Protein AF-A0A412I5J4-F1 (afdb_monomer)

Secondary structure (DSSP, 8-state):
-HHHHHHHHHHHHHHHHHHHHHHHHHHHHHHHHHHHT-SSS---TT--THHHHHHHHHHHSSS--TT-HHHHHHIIIIITT-S-----TT-HHHHHHHHHHHHHHHHSB-TTSPBPPTTTS---HHHHHHHTSTT----GGGGGGG--HHHHHHHHHHS-HHHHHHHHHHHTT--GGG--HHHHHHHHHHHHHHHHHHHHHHTT--SHHHHHHH--SSSGGGSHHHHHHHHH-GGGGG--TTS---S----TTTHHHHHHHHHHHHHHHHHHTT--

Foldseek 3Di:
DVVLLLLLLVVLLVLLVVLLVLLLQLLLVLLLCLQQVPPPDDRDPQQQCQLVQLLCCLVPVPGHRSQQVQLNVCCVVDVVPDPDPDDPPPPNVVLNVLSQLLNCLFQQAGSVRHHDDPVSGQPDPLSVVCCPDPVSGDHSSVSSSRDDLVSSLSSLSRGDPLSLLSSLCSLVVHDSVPDDVVSSVLVSVLSVLSSVSNVCSVVVHGCLVVLLVQQPDPDSCPTSVLVSVCSSPVCSVVDDLPDDDPPDDDDPVCPSSRSVSSSSVSVSVVVVVVVD

pLDDT: mean 83.32, std 13.36, range [33.31, 96.62]

Radius of gyration: 21.8 Å; Cα contacts (8 Å, |Δi|>4): 290; chains: 1; bounding box: 52×42×60 Å

Mean predicted aligned error: 8.06 Å

Sequence (276 aa):
MIKIDDEFSKLMYEKICLFEKKLKVVVFNEMCLKYVNCEDCSKDKTCTIYLKEIKEFLENGVTCPRFCGNYFYIYEKIVRNSTDKKNDTYNLERKRDLLEHIYQIGKGEHVNGSKLDEIEKCKNKLVLHYLSKETKKVPLWIVPNALTLGELQTLFLMLDTVSQKRIVAAMKNSNKLKIDNKDIISFSGHIELIRQMRNIINHYEPLLPFLISEMTNKKIEDSKLFITLKLLDDQFSKIEISDLKADMDVNSVNSKSKRILDFMFQTIKENNSKFL

Solvent-accessible surface area (backbone atoms only — not comparable to full-atom values): 15919 Å² total; per-residue (Å²): 106,70,70,56,41,53,54,42,46,54,53,47,52,55,34,50,52,52,47,51,54,51,49,45,52,48,53,41,50,58,45,48,47,62,37,49,66,35,82,94,50,85,55,32,88,66,38,47,64,60,54,57,30,42,45,48,22,76,75,67,66,78,48,66,36,84,53,31,50,42,45,44,55,50,44,56,64,41,67,76,68,47,92,74,90,80,71,75,86,77,49,57,64,64,53,50,53,48,49,51,51,52,39,29,60,30,50,66,26,44,92,90,66,46,80,57,55,82,87,71,51,72,84,40,68,70,50,47,59,31,50,73,40,95,78,32,54,31,35,55,80,60,52,57,76,73,55,51,70,69,53,52,51,53,51,52,65,22,26,32,70,70,56,40,28,46,41,53,15,64,74,69,77,49,62,44,90,76,50,55,72,64,55,55,55,50,49,55,54,37,53,51,53,52,46,51,53,53,50,38,51,76,70,73,44,78,54,60,68,57,52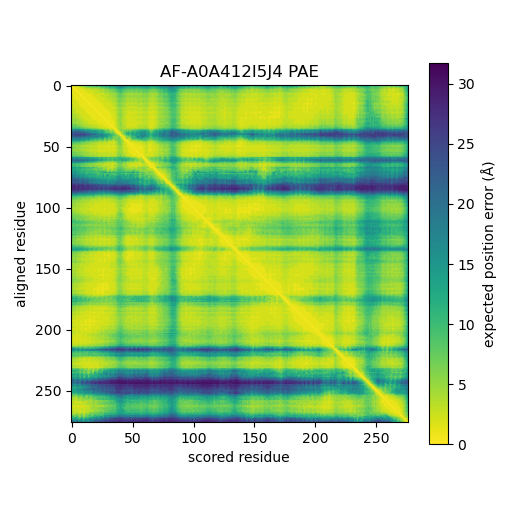,56,68,56,47,78,47,100,50,60,78,80,14,70,54,45,52,38,48,31,73,53,36,67,66,60,74,69,65,72,90,77,82,61,80,67,98,60,92,78,46,94,85,48,46,64,56,49,55,54,52,34,44,48,50,50,52,50,51,64,57,56,64,74,79,111

Structur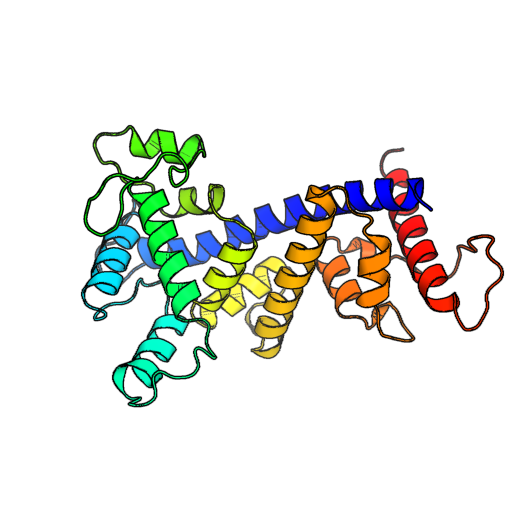e (mmCIF, N/CA/C/O backbone):
data_AF-A0A412I5J4-F1
#
_entry.id   AF-A0A412I5J4-F1
#
loop_
_atom_site.group_PDB
_atom_site.id
_atom_site.type_symbol
_atom_site.label_atom_id
_atom_site.label_alt_id
_atom_site.label_comp_id
_atom_site.label_asym_id
_atom_site.label_entity_id
_atom_site.label_seq_id
_atom_site.pdbx_PDB_ins_code
_atom_site.Cartn_x
_atom_site.Cartn_y
_atom_site.Cartn_z
_atom_site.occupancy
_atom_site.B_iso_or_equiv
_atom_site.auth_seq_id
_atom_site.auth_comp_id
_atom_site.auth_asym_id
_atom_site.auth_atom_id
_atom_site.pdbx_PDB_model_num
ATOM 1 N N . MET A 1 1 ? 16.973 13.490 -24.595 1.00 70.31 1 MET A N 1
ATOM 2 C CA . MET A 1 1 ? 17.027 12.875 -23.249 1.00 70.31 1 MET A CA 1
ATOM 3 C C . MET A 1 1 ? 16.025 13.515 -22.299 1.00 70.31 1 MET A C 1
ATOM 5 O O . MET A 1 1 ? 15.096 12.814 -21.950 1.00 70.31 1 MET A O 1
ATOM 9 N N . ILE A 1 2 ? 16.121 14.814 -21.973 1.00 80.19 2 ILE A N 1
ATOM 10 C CA . ILE A 1 2 ? 15.192 15.492 -21.032 1.00 80.19 2 ILE A CA 1
ATOM 11 C C . ILE A 1 2 ? 13.713 15.260 -21.391 1.00 80.19 2 ILE A C 1
ATOM 13 O O . ILE A 1 2 ? 12.974 14.705 -20.595 1.00 80.19 2 ILE A O 1
ATOM 17 N N . LYS A 1 3 ? 13.311 15.543 -22.638 1.00 82.25 3 LYS A N 1
ATOM 18 C CA . LYS A 1 3 ? 11.928 15.320 -23.101 1.00 82.25 3 LYS A CA 1
ATOM 19 C C . LYS A 1 3 ? 11.443 13.866 -22.956 1.00 82.25 3 LYS A C 1
ATOM 21 O O . LYS A 1 3 ? 10.280 13.642 -22.651 1.00 82.25 3 LYS A O 1
ATOM 26 N N . ILE A 1 4 ? 12.330 12.891 -23.179 1.00 82.62 4 ILE A N 1
ATOM 27 C CA . ILE A 1 4 ? 12.010 11.458 -23.049 1.00 82.62 4 ILE A CA 1
ATOM 28 C C . ILE A 1 4 ? 11.784 11.118 -21.573 1.00 82.62 4 ILE A C 1
ATOM 30 O O . ILE A 1 4 ? 10.840 10.410 -21.246 1.00 82.62 4 ILE A O 1
ATOM 34 N N . ASP A 1 5 ? 12.630 11.643 -20.687 1.00 86.00 5 ASP A N 1
ATOM 35 C CA . ASP A 1 5 ? 12.492 11.448 -19.245 1.00 86.00 5 ASP A CA 1
ATOM 36 C C . ASP A 1 5 ? 11.198 12.072 -18.709 1.00 86.00 5 ASP A C 1
ATOM 38 O O . ASP A 1 5 ? 10.442 11.400 -18.012 1.00 86.00 5 ASP A O 1
ATOM 42 N N . ASP A 1 6 ? 10.877 13.298 -19.130 1.00 86.19 6 ASP A N 1
ATOM 43 C CA . ASP A 1 6 ? 9.646 13.992 -18.741 1.00 86.19 6 ASP A CA 1
ATOM 44 C C . ASP A 1 6 ? 8.386 13.239 -19.195 1.00 86.19 6 ASP A C 1
ATOM 46 O O . ASP A 1 6 ? 7.438 13.066 -18.425 1.00 86.19 6 ASP A O 1
ATOM 50 N N . GLU A 1 7 ? 8.348 12.789 -20.453 1.00 87.19 7 GLU A N 1
ATOM 51 C CA . GLU A 1 7 ? 7.213 12.038 -21.003 1.00 87.19 7 GLU A CA 1
ATOM 52 C C . GLU A 1 7 ? 7.053 10.677 -20.317 1.00 87.19 7 GLU A C 1
ATOM 54 O O . GLU A 1 7 ? 5.940 10.296 -19.946 1.00 87.19 7 GLU A O 1
ATOM 59 N N . PHE A 1 8 ? 8.159 9.971 -20.074 1.00 88.94 8 PHE A N 1
ATOM 60 C CA . PHE A 1 8 ? 8.133 8.703 -19.353 1.00 88.94 8 PHE A CA 1
ATOM 61 C C . PHE A 1 8 ? 7.705 8.891 -17.890 1.00 88.94 8 PHE A C 1
ATOM 63 O O . PHE A 1 8 ? 6.893 8.120 -17.382 1.00 88.94 8 PHE A O 1
ATOM 70 N N . SER A 1 9 ? 8.180 9.942 -17.218 1.00 91.94 9 SER A N 1
ATOM 71 C CA . SER A 1 9 ? 7.803 10.275 -15.841 1.00 91.94 9 SER A CA 1
ATOM 72 C C . SER A 1 9 ? 6.313 10.596 -15.711 1.00 91.94 9 SER A C 1
ATOM 74 O O . SER A 1 9 ? 5.668 10.119 -14.777 1.00 91.94 9 SER A O 1
ATOM 76 N N . LYS A 1 10 ? 5.725 11.320 -16.675 1.00 90.88 10 LYS A N 1
ATOM 77 C CA . LYS A 1 10 ? 4.267 11.551 -16.735 1.00 90.88 10 LYS A CA 1
ATOM 78 C C . LYS A 1 10 ? 3.492 10.248 -16.902 1.00 90.88 10 LYS A C 1
ATOM 80 O O . LYS A 1 10 ? 2.529 10.014 -16.176 1.00 90.88 10 LYS A O 1
ATOM 85 N N . LEU A 1 11 ? 3.944 9.375 -17.803 1.00 90.50 11 LEU A N 1
ATOM 86 C CA . LEU A 1 11 ? 3.335 8.060 -17.976 1.00 90.50 11 LEU A CA 1
ATOM 87 C C . LEU A 1 11 ? 3.403 7.247 -16.675 1.00 90.50 11 LEU A C 1
ATOM 89 O O . LEU A 1 11 ? 2.408 6.666 -16.245 1.00 90.50 11 LEU A O 1
ATOM 93 N N . MET A 1 12 ? 4.562 7.227 -16.014 1.00 93.06 12 MET A N 1
ATOM 94 C CA . MET A 1 12 ? 4.755 6.503 -14.754 1.00 93.06 12 MET A CA 1
ATOM 95 C C . MET A 1 12 ? 3.920 7.066 -13.623 1.00 93.06 12 MET A C 1
ATOM 97 O O . MET A 1 12 ? 3.340 6.281 -12.876 1.00 93.06 12 MET A O 1
ATOM 101 N N . TYR A 1 13 ? 3.761 8.383 -13.540 1.00 92.75 13 TYR A N 1
ATOM 102 C CA . TYR A 1 13 ? 2.854 9.002 -12.584 1.00 92.75 13 TYR A CA 1
ATOM 103 C C . TYR A 1 13 ? 1.439 8.409 -12.679 1.00 92.75 13 TYR A C 1
ATOM 105 O O . TYR A 1 13 ? 0.889 7.940 -11.681 1.00 92.75 13 TYR A O 1
ATOM 113 N N . GLU A 1 14 ? 0.876 8.342 -13.887 1.00 91.75 14 GLU A N 1
ATOM 114 C CA . GLU A 1 14 ? -0.470 7.807 -14.109 1.00 91.75 14 GLU A CA 1
ATOM 115 C C . GLU A 1 14 ? -0.583 6.326 -13.727 1.00 91.75 14 GLU A C 1
ATOM 117 O O . GLU A 1 14 ? -1.497 5.937 -12.989 1.00 91.75 14 GLU A O 1
ATOM 122 N N . LYS A 1 15 ? 0.359 5.491 -14.185 1.00 93.50 15 LYS A N 1
ATOM 123 C CA . LYS A 1 15 ? 0.340 4.044 -13.908 1.00 93.50 15 LYS A CA 1
ATOM 124 C C . LYS A 1 15 ? 0.522 3.750 -12.419 1.00 93.50 15 LYS A C 1
ATOM 126 O O . LYS A 1 15 ? -0.201 2.923 -11.860 1.00 93.50 15 LYS A O 1
ATOM 131 N N . ILE A 1 16 ? 1.418 4.474 -11.748 1.00 94.94 16 ILE A N 1
ATOM 132 C CA . ILE A 1 16 ? 1.621 4.378 -10.299 1.00 94.94 16 ILE A CA 1
ATOM 133 C C . ILE A 1 16 ? 0.351 4.789 -9.547 1.00 94.94 16 ILE A C 1
ATOM 135 O O . ILE A 1 16 ? -0.059 4.088 -8.621 1.00 94.94 16 ILE A O 1
ATOM 139 N N . CYS A 1 17 ? -0.319 5.871 -9.955 1.00 92.19 17 CYS A N 1
ATOM 140 C CA . CYS A 1 17 ? -1.579 6.286 -9.340 1.00 92.19 17 CYS A CA 1
ATOM 141 C C . CYS A 1 17 ? -2.673 5.213 -9.460 1.00 92.19 17 CYS A C 1
ATOM 143 O O . CYS A 1 17 ? -3.421 4.990 -8.505 1.00 92.19 17 CYS A O 1
ATOM 145 N N . LEU A 1 18 ? -2.783 4.540 -10.609 1.00 92.88 18 LEU A N 1
ATOM 146 C CA . LEU A 1 18 ? -3.732 3.437 -10.799 1.00 92.88 18 LEU A CA 1
ATOM 147 C C . LEU A 1 18 ? -3.390 2.235 -9.910 1.00 92.88 18 LEU A C 1
ATOM 149 O O . LEU A 1 18 ? -4.278 1.694 -9.243 1.00 92.88 18 LEU A O 1
ATOM 153 N N . PHE A 1 19 ? -2.110 1.863 -9.843 1.00 94.62 19 PHE A N 1
ATOM 154 C CA . PHE A 1 19 ? -1.630 0.809 -8.954 1.00 94.62 19 PHE A CA 1
ATOM 155 C C . PHE A 1 19 ? -1.944 1.117 -7.485 1.00 94.62 19 PHE A C 1
ATOM 157 O O . PHE A 1 19 ? -2.506 0.271 -6.791 1.00 94.62 19 PHE A O 1
ATOM 164 N N . GLU A 1 20 ? -1.641 2.330 -7.011 1.00 94.19 20 GLU A N 1
ATOM 165 C CA . GLU A 1 20 ? -1.882 2.741 -5.624 1.00 94.19 20 GLU A CA 1
ATOM 166 C C . GLU A 1 20 ? -3.376 2.701 -5.278 1.00 94.19 20 GLU A C 1
ATOM 168 O O . GLU A 1 20 ? -3.750 2.190 -4.220 1.00 94.19 20 GLU A O 1
ATOM 173 N N . LYS A 1 21 ? -4.247 3.171 -6.183 1.00 93.44 21 LYS A N 1
ATOM 174 C CA . LYS A 1 21 ? -5.707 3.069 -6.017 1.00 93.44 21 LYS A CA 1
ATOM 175 C C . LYS A 1 21 ? -6.152 1.612 -5.876 1.00 93.44 21 LYS A C 1
ATOM 177 O O . LYS A 1 21 ? -6.890 1.298 -4.942 1.00 93.44 21 LYS A O 1
ATOM 182 N N . LYS A 1 22 ? -5.682 0.718 -6.756 1.00 94.75 22 LYS A N 1
ATOM 183 C CA . LYS A 1 22 ? -5.997 -0.720 -6.690 1.00 94.75 22 LYS A CA 1
ATOM 184 C C . LYS A 1 22 ? -5.493 -1.329 -5.378 1.00 94.75 22 LYS A C 1
ATOM 186 O O . LYS A 1 22 ? -6.257 -2.005 -4.694 1.00 94.75 22 LYS A O 1
ATOM 191 N N . LEU A 1 23 ? -4.250 -1.038 -4.990 1.00 95.62 23 LEU A N 1
ATOM 192 C CA . LEU A 1 23 ? -3.644 -1.552 -3.762 1.00 95.62 23 LEU A CA 1
ATOM 193 C C . LEU A 1 23 ? -4.433 -1.123 -2.520 1.00 95.62 23 LEU A C 1
ATOM 195 O O . LEU A 1 23 ? -4.748 -1.971 -1.688 1.00 95.62 23 LEU A O 1
ATOM 199 N N . LYS A 1 24 ? -4.801 0.162 -2.418 1.00 95.38 24 LYS A N 1
ATOM 200 C CA . LYS A 1 24 ? -5.635 0.695 -1.325 1.00 95.38 24 LYS A CA 1
ATOM 201 C C . LYS A 1 24 ? -6.930 -0.092 -1.179 1.00 95.38 24 LYS A C 1
ATOM 203 O O . LYS A 1 24 ? -7.242 -0.551 -0.084 1.00 95.38 24 LYS A O 1
ATOM 208 N N . VAL A 1 25 ? -7.651 -0.277 -2.285 1.00 94.56 25 VAL A N 1
ATOM 209 C CA . VAL A 1 25 ? -8.925 -1.008 -2.302 1.00 94.56 25 VAL A CA 1
ATOM 210 C C . VAL A 1 25 ? -8.729 -2.454 -1.856 1.00 94.56 25 VAL A C 1
ATOM 212 O O . VAL A 1 25 ? -9.436 -2.919 -0.969 1.00 94.56 25 VAL A O 1
ATOM 215 N N . VAL A 1 26 ? -7.754 -3.160 -2.429 1.00 95.19 26 VAL A N 1
ATOM 216 C CA . VAL A 1 26 ? -7.538 -4.588 -2.160 1.00 95.19 26 VAL A CA 1
ATOM 217 C C . VAL A 1 26 ? -7.089 -4.830 -0.713 1.00 95.19 26 VAL A C 1
ATOM 219 O O . VAL A 1 26 ? -7.642 -5.705 -0.046 1.00 95.19 26 VAL A O 1
ATOM 222 N N . VAL A 1 27 ? -6.138 -4.039 -0.200 1.00 95.69 27 VAL A N 1
ATOM 223 C CA . VAL A 1 27 ? -5.648 -4.149 1.187 1.00 95.69 27 VAL A CA 1
ATOM 224 C C . VAL A 1 27 ? -6.782 -3.895 2.177 1.00 95.69 27 VAL A C 1
ATOM 226 O O . VAL A 1 27 ? -7.025 -4.712 3.064 1.00 95.69 27 VAL A O 1
ATOM 229 N N . PHE A 1 28 ? -7.515 -2.792 2.011 1.00 95.25 28 PHE A N 1
ATOM 230 C CA . PHE A 1 28 ? -8.559 -2.427 2.967 1.00 95.25 28 PHE A CA 1
ATOM 231 C C . PHE A 1 28 ? -9.813 -3.282 2.847 1.00 95.25 28 PHE A C 1
ATOM 233 O O . PHE A 1 28 ? -10.500 -3.460 3.850 1.00 95.25 28 PHE A O 1
ATOM 240 N N . ASN A 1 29 ? -10.086 -3.868 1.681 1.00 93.94 29 ASN A N 1
ATOM 241 C CA . ASN A 1 29 ? -11.122 -4.884 1.556 1.00 93.94 29 ASN A CA 1
ATOM 242 C C . ASN A 1 29 ? -10.807 -6.095 2.447 1.00 93.94 29 ASN A C 1
ATOM 244 O O . ASN A 1 29 ? -11.635 -6.468 3.275 1.00 93.94 29 ASN A O 1
ATOM 248 N N . GLU A 1 30 ? -9.594 -6.659 2.361 1.00 93.25 30 GLU A N 1
ATOM 249 C CA . GLU A 1 30 ? -9.205 -7.784 3.227 1.00 93.25 30 GLU A CA 1
ATOM 250 C C . GLU A 1 30 ? -9.236 -7.409 4.714 1.00 93.25 30 GLU A C 1
ATOM 252 O O . GLU A 1 30 ? -9.710 -8.196 5.533 1.00 93.25 30 GLU A O 1
ATOM 257 N N . MET A 1 31 ? -8.805 -6.197 5.077 1.00 93.12 31 MET A N 1
ATOM 258 C CA . MET A 1 31 ? -8.882 -5.730 6.464 1.00 93.12 31 MET A CA 1
ATOM 259 C C . MET A 1 31 ? -10.327 -5.590 6.955 1.00 93.12 31 MET A C 1
ATOM 261 O O . MET A 1 31 ? -10.649 -6.070 8.038 1.00 93.12 31 MET A O 1
ATOM 265 N N . CYS A 1 32 ? -11.211 -4.959 6.177 1.00 92.00 32 CYS A N 1
ATOM 266 C CA . CYS A 1 32 ? -12.607 -4.750 6.569 1.00 92.00 32 CYS A CA 1
ATOM 267 C C . CYS A 1 32 ? -13.356 -6.079 6.718 1.00 92.00 32 CYS A C 1
ATOM 269 O O . CYS A 1 32 ? -14.158 -6.231 7.640 1.00 92.00 32 CYS A O 1
ATOM 271 N N . LEU A 1 33 ? -13.055 -7.075 5.877 1.00 90.00 33 LEU A N 1
ATOM 272 C CA . LEU A 1 33 ? -13.648 -8.410 5.986 1.00 90.00 33 LEU A CA 1
ATOM 273 C C . LEU A 1 33 ? -13.367 -9.070 7.348 1.00 90.00 33 LEU A C 1
ATOM 275 O O . LEU A 1 33 ? -14.231 -9.790 7.845 1.00 90.00 33 LEU A O 1
ATOM 279 N N . LYS A 1 34 ? -12.233 -8.773 8.003 1.00 88.12 34 LYS A N 1
ATOM 280 C CA . LYS A 1 34 ? -11.924 -9.256 9.368 1.00 88.12 34 LYS A CA 1
ATOM 281 C C . LYS A 1 34 ? -12.857 -8.686 10.447 1.00 88.12 34 LYS A C 1
ATOM 283 O O . LYS A 1 34 ? -12.991 -9.272 11.520 1.00 88.12 34 LYS A O 1
ATOM 288 N N . TYR A 1 35 ? -13.496 -7.548 10.183 1.00 88.06 35 TYR A N 1
ATOM 289 C CA . TYR A 1 35 ? -14.432 -6.906 11.111 1.00 88.06 35 TYR A CA 1
ATOM 290 C C . TYR A 1 35 ? -15.887 -7.233 10.781 1.00 88.06 35 TYR A C 1
ATOM 292 O O . TYR A 1 35 ? -16.675 -7.530 11.680 1.00 88.06 35 TYR A O 1
ATOM 300 N N . VAL A 1 36 ? -16.239 -7.217 9.494 1.00 85.56 36 VAL A N 1
ATOM 301 C CA . VAL A 1 36 ? -17.620 -7.421 9.033 1.00 85.56 36 VAL A CA 1
ATOM 302 C C . VAL A 1 36 ? -18.039 -8.892 9.125 1.00 85.56 36 VAL A C 1
ATOM 304 O O . VAL A 1 36 ? -19.171 -9.181 9.513 1.00 85.56 36 VAL A O 1
ATOM 307 N N . ASN A 1 37 ? -17.123 -9.819 8.826 1.00 81.06 37 ASN A N 1
ATOM 308 C CA . ASN A 1 37 ? -17.389 -11.261 8.818 1.00 81.06 37 ASN A CA 1
ATOM 309 C C . ASN A 1 37 ? -16.817 -11.981 10.048 1.00 81.06 37 ASN A C 1
ATOM 311 O O . ASN A 1 37 ? -16.566 -13.178 9.987 1.00 81.06 37 ASN A O 1
ATOM 315 N N . CYS A 1 38 ? -16.584 -11.268 11.152 1.00 70.31 38 CYS A N 1
ATOM 316 C CA . CYS A 1 38 ? -16.153 -11.901 12.396 1.00 70.31 38 CYS A CA 1
ATOM 317 C C . CYS A 1 38 ? -17.251 -12.843 12.909 1.00 70.31 38 CYS A C 1
ATOM 319 O O . CYS A 1 38 ? -18.364 -12.391 13.187 1.00 70.31 38 CYS A O 1
ATOM 321 N N . GLU A 1 39 ? -16.941 -14.135 13.003 1.00 63.53 39 GLU A N 1
ATOM 322 C CA . GLU A 1 39 ? -17.827 -15.147 13.592 1.00 63.53 39 GLU A CA 1
ATOM 323 C C . GLU A 1 39 ? -17.695 -15.165 15.123 1.00 63.53 39 GLU A C 1
ATOM 325 O O . GLU A 1 39 ? -18.694 -15.293 15.824 1.00 63.53 39 GLU A O 1
ATOM 330 N N . ASP A 1 40 ? -16.489 -14.903 15.636 1.00 61.12 40 ASP A N 1
ATOM 331 C CA . ASP A 1 40 ? -16.141 -14.982 17.063 1.00 61.12 40 ASP A CA 1
ATOM 332 C C . ASP A 1 40 ? -16.507 -13.730 17.884 1.00 61.12 40 ASP A C 1
ATOM 334 O O . ASP A 1 40 ? -16.117 -13.591 19.045 1.00 61.12 40 ASP A O 1
ATOM 338 N N . CYS A 1 41 ? -17.209 -12.760 17.292 1.00 62.88 41 CYS A N 1
ATOM 339 C CA . CYS A 1 41 ? -17.510 -11.487 17.941 1.00 62.88 41 CYS A CA 1
ATOM 340 C C . CYS A 1 41 ? -18.673 -10.734 17.274 1.00 62.88 41 CYS A C 1
ATOM 342 O O . CYS A 1 41 ? -19.152 -11.095 16.199 1.00 62.88 41 CYS A O 1
ATOM 344 N N . SER A 1 42 ? -19.112 -9.624 17.882 1.00 65.38 42 SER A N 1
ATOM 345 C CA . SER A 1 42 ? -20.159 -8.776 17.306 1.00 65.38 42 SER A CA 1
ATOM 346 C C . SER A 1 42 ? -19.730 -8.216 15.946 1.00 65.38 42 SER A C 1
ATOM 348 O O . SER A 1 42 ? -18.793 -7.414 15.874 1.00 65.38 42 SER A O 1
ATOM 350 N N . LYS A 1 43 ? -20.439 -8.608 14.880 1.00 71.06 43 LYS A N 1
ATOM 351 C CA . LYS A 1 43 ? -20.241 -8.077 13.526 1.00 71.06 43 LYS A CA 1
ATOM 352 C C . LYS A 1 43 ? -20.287 -6.556 13.542 1.00 71.06 43 LYS A C 1
ATOM 354 O O . LYS A 1 43 ? -21.312 -5.955 13.865 1.00 71.06 43 LYS A O 1
ATOM 359 N N . ASP A 1 44 ? -19.189 -5.939 13.136 1.00 75.56 44 ASP A N 1
ATOM 360 C CA . ASP A 1 44 ? -19.098 -4.492 13.068 1.00 75.56 44 ASP A CA 1
ATOM 361 C C . ASP A 1 44 ? -19.475 -3.998 11.678 1.00 75.56 44 ASP A C 1
ATOM 363 O O . ASP A 1 44 ? -18.630 -3.796 10.805 1.00 75.56 44 ASP A O 1
ATOM 367 N N . LYS A 1 45 ? -20.775 -3.768 11.485 1.00 76.50 45 LYS A N 1
ATOM 368 C CA . LYS A 1 45 ? -21.311 -3.216 10.234 1.00 76.50 45 LYS A CA 1
ATOM 369 C C . LYS A 1 45 ? -20.752 -1.821 9.918 1.00 76.50 45 LYS A C 1
ATOM 371 O O . LYS A 1 45 ? -20.796 -1.407 8.765 1.00 76.50 45 LYS A O 1
ATOM 376 N N . THR A 1 46 ? -20.233 -1.101 10.918 1.00 81.38 46 THR A N 1
ATOM 377 C CA . THR A 1 46 ? -19.646 0.240 10.751 1.00 81.38 46 THR A CA 1
ATOM 378 C C . THR A 1 46 ? -18.134 0.223 10.530 1.00 81.38 46 THR A C 1
ATOM 380 O O . THR A 1 46 ? -17.574 1.247 10.151 1.00 81.38 46 THR A O 1
ATOM 383 N N . CYS A 1 47 ? -17.476 -0.919 10.759 1.00 86.56 47 CYS A N 1
ATOM 384 C CA . CYS A 1 47 ? -16.024 -1.100 10.720 1.00 86.56 47 CYS A CA 1
ATOM 385 C C . CYS A 1 47 ? -15.251 0.011 11.469 1.00 86.56 47 CYS A C 1
ATOM 387 O O . CYS A 1 47 ? -14.317 0.607 10.932 1.00 86.56 47 CYS A O 1
ATOM 389 N N . THR A 1 48 ? -15.658 0.303 12.709 1.00 92.00 48 THR A N 1
ATOM 390 C CA . THR A 1 48 ? -15.043 1.276 13.633 1.00 92.00 48 THR A CA 1
ATOM 391 C C . THR A 1 48 ? -14.403 0.643 14.879 1.00 92.00 48 THR A C 1
ATOM 393 O O . THR A 1 48 ? -13.655 1.326 15.580 1.00 92.00 48 THR A O 1
ATOM 396 N N . ILE A 1 49 ? -14.631 -0.649 15.155 1.00 91.25 49 ILE A N 1
ATOM 397 C CA . ILE A 1 49 ? -14.070 -1.389 16.304 1.00 91.25 49 ILE A CA 1
ATOM 398 C C . ILE A 1 49 ? -12.538 -1.381 16.298 1.00 91.25 49 ILE A C 1
ATOM 400 O O . ILE A 1 49 ? -11.938 -1.366 17.371 1.00 91.25 49 ILE A O 1
ATOM 404 N N . TYR A 1 50 ? -11.908 -1.292 15.122 1.00 93.31 50 TYR A N 1
ATOM 405 C CA . TYR A 1 50 ? -10.450 -1.204 14.987 1.00 93.31 50 TYR A CA 1
ATOM 406 C C . TYR A 1 50 ? -9.821 -0.120 15.878 1.00 93.31 50 TYR A C 1
ATOM 408 O O . TYR A 1 50 ? -8.716 -0.301 16.369 1.00 93.31 50 TYR A O 1
ATOM 416 N N . LEU A 1 51 ? -10.531 0.985 16.132 1.00 93.88 51 LEU A N 1
ATOM 417 C CA . LEU A 1 51 ? -10.066 2.068 17.002 1.00 93.88 51 LEU A CA 1
ATOM 418 C C . LEU A 1 51 ? -9.876 1.612 18.446 1.00 93.88 51 LEU A C 1
ATOM 420 O O . LEU A 1 51 ? -8.890 1.968 19.087 1.00 93.88 51 LEU A O 1
ATOM 424 N N . LYS A 1 52 ? -10.828 0.821 18.948 1.00 91.81 52 LYS A N 1
ATOM 425 C CA . LYS A 1 52 ? -10.760 0.243 20.287 1.00 91.81 52 LYS A CA 1
ATOM 426 C C . LYS A 1 52 ? -9.611 -0.761 20.361 1.00 91.81 52 LYS A C 1
ATOM 428 O O . LYS A 1 52 ? -8.805 -0.669 21.276 1.00 91.81 52 LYS A O 1
ATOM 433 N N . GLU A 1 53 ? -9.502 -1.648 19.372 1.00 91.81 53 GLU A N 1
ATOM 434 C CA . GLU A 1 53 ? -8.440 -2.663 19.339 1.00 91.81 53 GLU A CA 1
ATOM 435 C C . GLU A 1 53 ? -7.040 -2.036 19.247 1.00 91.81 53 GLU A C 1
ATOM 437 O O . GLU A 1 53 ? -6.127 -2.476 19.938 1.00 91.81 53 GLU A O 1
ATOM 442 N N . ILE A 1 54 ? -6.859 -0.980 18.441 1.00 93.50 54 ILE A N 1
ATOM 443 C CA . ILE A 1 54 ? -5.582 -0.255 18.372 1.00 93.50 54 ILE A CA 1
ATOM 444 C C . ILE A 1 54 ? -5.251 0.378 19.722 1.00 93.50 54 ILE A C 1
ATOM 446 O O . ILE A 1 54 ? -4.129 0.224 20.198 1.00 93.50 54 ILE A O 1
ATOM 450 N N . LYS A 1 55 ? -6.211 1.066 20.350 1.00 92.69 55 LYS A N 1
ATOM 451 C CA . LYS A 1 55 ? -5.998 1.702 21.653 1.00 92.69 55 LYS A CA 1
ATOM 452 C C . LYS A 1 55 ? -5.589 0.680 22.718 1.00 92.69 55 LYS A C 1
ATOM 454 O O . LYS A 1 55 ? -4.549 0.846 23.347 1.00 92.69 55 LYS A O 1
ATOM 459 N N . GLU A 1 56 ? -6.348 -0.406 22.851 1.00 90.25 56 GLU A N 1
ATOM 460 C CA . GLU A 1 56 ? -6.062 -1.484 23.808 1.00 90.25 56 GLU A CA 1
ATOM 461 C C . GLU A 1 56 ? -4.686 -2.119 23.571 1.00 90.25 56 GLU A C 1
ATOM 463 O O . GLU A 1 56 ? -3.950 -2.386 24.526 1.00 90.25 56 GLU A O 1
ATOM 468 N N . PHE A 1 57 ? -4.306 -2.319 22.305 1.00 88.62 57 PHE A N 1
ATOM 469 C CA . PHE A 1 57 ? -2.986 -2.831 21.955 1.00 88.62 57 PHE A CA 1
ATOM 470 C C . PHE A 1 57 ? -1.863 -1.863 22.343 1.00 88.62 57 PHE A C 1
ATOM 472 O O . PHE A 1 57 ? -0.855 -2.282 22.908 1.00 88.62 57 PHE A O 1
ATOM 479 N N . LEU A 1 58 ? -2.011 -0.574 22.032 1.00 87.88 58 LEU A N 1
ATOM 480 C CA . LEU A 1 58 ? -0.962 0.420 22.264 1.00 87.88 58 LEU A CA 1
ATOM 481 C C . LEU A 1 58 ? -0.754 0.731 23.750 1.00 87.88 58 LEU A C 1
ATOM 483 O O . LEU A 1 58 ? 0.384 1.033 24.123 1.00 87.88 58 LEU A O 1
ATOM 487 N N . GLU A 1 59 ? -1.815 0.633 24.560 1.00 87.19 59 GLU A N 1
ATOM 488 C CA . GLU A 1 59 ? -1.799 0.836 26.015 1.00 87.19 59 GLU A CA 1
ATOM 489 C C . GLU A 1 59 ? -1.316 -0.408 26.773 1.00 87.19 59 GLU A C 1
ATOM 491 O O . GLU A 1 59 ? -0.427 -0.305 27.616 1.00 87.19 59 GLU A O 1
ATOM 496 N N . ASN A 1 60 ? -1.867 -1.589 26.463 1.00 80.00 60 ASN A N 1
ATOM 497 C CA . ASN A 1 60 ? -1.702 -2.781 27.306 1.00 80.00 60 ASN A CA 1
ATOM 498 C C . ASN A 1 60 ? -0.970 -3.940 26.607 1.00 80.00 60 ASN A C 1
ATOM 500 O O . ASN A 1 60 ? -0.544 -4.892 27.262 1.00 80.00 60 ASN A O 1
ATOM 504 N N . GLY A 1 61 ? -0.837 -3.910 25.276 1.00 72.19 61 GLY A N 1
ATOM 505 C CA . GLY A 1 61 ? -0.150 -4.946 24.492 1.00 72.19 61 GLY A CA 1
ATOM 506 C C . GLY A 1 61 ? -0.795 -6.336 24.549 1.00 72.19 61 GLY A C 1
ATOM 507 O O . GLY A 1 61 ? -0.146 -7.319 24.197 1.00 72.19 61 GLY A O 1
ATOM 508 N N . VAL A 1 62 ? -2.038 -6.452 25.036 1.00 66.69 62 VAL A N 1
ATOM 509 C CA . VAL A 1 62 ? -2.700 -7.747 25.289 1.00 66.69 62 VAL A CA 1
ATOM 510 C C . VAL A 1 62 ? -3.383 -8.292 24.036 1.00 66.69 62 VAL A C 1
ATOM 512 O O . VAL A 1 62 ? -3.214 -9.463 23.715 1.00 66.69 62 VAL A O 1
ATOM 515 N N . THR A 1 63 ? -4.119 -7.452 23.312 1.00 74.44 63 THR A N 1
ATOM 516 C CA . THR A 1 63 ? -4.922 -7.835 22.145 1.00 74.44 63 THR A CA 1
ATOM 517 C C . THR A 1 63 ? -4.511 -6.998 20.946 1.00 74.44 63 THR A C 1
ATOM 519 O O . THR A 1 63 ? -4.576 -5.778 20.991 1.00 74.44 63 THR A O 1
ATOM 522 N N . CYS A 1 64 ? -4.052 -7.634 19.868 1.00 81.88 64 CYS A N 1
ATOM 523 C CA . CYS A 1 64 ? -3.690 -6.925 18.640 1.00 81.88 64 CYS A CA 1
ATOM 524 C C . CYS A 1 64 ? -4.928 -6.676 17.771 1.00 81.88 64 CYS A C 1
ATOM 526 O O . CYS A 1 64 ? -5.819 -7.532 17.757 1.00 81.88 64 CYS A O 1
ATOM 528 N N . PRO A 1 65 ? -4.974 -5.583 16.983 1.00 88.62 65 PRO A N 1
ATOM 529 C CA . PRO A 1 65 ? -6.019 -5.417 15.984 1.00 88.62 65 PRO A CA 1
ATOM 530 C C . PRO A 1 65 ? -6.092 -6.629 15.059 1.00 88.62 65 PRO A C 1
ATOM 532 O O . PRO A 1 65 ? -5.063 -7.172 14.653 1.00 88.62 65 PRO A O 1
ATOM 535 N N . ARG A 1 66 ? -7.297 -7.050 14.670 1.00 87.94 66 ARG A N 1
ATOM 536 C CA . ARG A 1 66 ? -7.491 -8.310 13.912 1.00 87.94 66 ARG A CA 1
ATOM 537 C C . ARG A 1 66 ? -6.758 -8.381 12.581 1.00 87.94 66 ARG A C 1
ATOM 539 O O . ARG A 1 66 ? -6.507 -9.463 12.057 1.00 87.94 66 ARG A O 1
ATOM 546 N N . PHE A 1 67 ? -6.441 -7.229 12.006 1.00 87.69 67 PHE A N 1
ATOM 547 C CA . PHE A 1 67 ? -5.681 -7.142 10.766 1.00 87.69 67 PHE A CA 1
ATOM 548 C C . PHE A 1 67 ? -4.160 -7.262 10.973 1.00 87.69 67 PHE A C 1
ATOM 550 O O . PHE A 1 67 ? -3.426 -7.278 9.997 1.00 87.69 67 PHE A O 1
ATOM 557 N N . CYS A 1 68 ? -3.664 -7.375 12.206 1.00 86.38 68 CYS A N 1
ATOM 558 C CA . CYS A 1 68 ? -2.236 -7.356 12.543 1.00 86.38 68 CYS A CA 1
ATOM 559 C C . CYS A 1 68 ? -1.642 -8.745 12.844 1.00 86.38 68 CYS A C 1
ATOM 561 O O . CYS A 1 68 ? -0.684 -8.846 13.613 1.00 86.38 68 CYS A O 1
ATOM 563 N N . GLY A 1 69 ? -2.186 -9.823 12.266 1.00 80.62 69 GLY A N 1
ATOM 564 C CA . GLY A 1 69 ? -1.819 -11.202 12.623 1.00 80.62 69 GLY A CA 1
ATOM 565 C C . GLY A 1 69 ? -0.310 -11.499 12.619 1.00 80.62 69 GLY A C 1
ATOM 566 O O . GLY A 1 69 ? 0.195 -12.115 13.557 1.00 80.62 69 GLY A O 1
ATOM 567 N N . ASN A 1 70 ? 0.440 -11.005 11.627 1.00 78.88 70 ASN A N 1
ATOM 568 C CA . ASN A 1 70 ? 1.895 -11.203 11.580 1.00 78.88 70 ASN A CA 1
ATOM 569 C C . ASN A 1 70 ? 2.648 -10.318 12.583 1.00 78.88 70 ASN A C 1
ATOM 571 O O . ASN A 1 70 ? 3.687 -10.720 13.104 1.00 78.88 70 ASN A O 1
ATOM 575 N N . TYR A 1 71 ? 2.155 -9.108 12.853 1.00 77.50 71 TYR A N 1
ATOM 576 C CA . TYR A 1 71 ? 2.788 -8.208 13.817 1.00 77.50 71 TYR A CA 1
ATOM 577 C C . TYR A 1 71 ? 2.675 -8.742 15.244 1.00 77.50 71 TYR A C 1
ATOM 579 O O . TYR A 1 71 ? 3.677 -8.754 15.955 1.00 77.50 71 TYR A O 1
ATOM 587 N N . PHE A 1 72 ? 1.503 -9.256 15.627 1.00 69.75 72 PHE A N 1
ATOM 588 C CA . PHE A 1 72 ? 1.293 -9.848 16.947 1.00 69.75 72 PHE A CA 1
ATOM 589 C C . PHE A 1 72 ? 2.210 -11.044 17.196 1.00 69.75 72 PHE A C 1
ATOM 591 O O . PHE A 1 72 ? 2.873 -11.095 18.225 1.00 69.75 72 PHE A O 1
ATOM 598 N N . TYR A 1 73 ? 2.326 -11.953 16.223 1.00 66.25 73 TYR A N 1
ATOM 599 C CA . TYR A 1 73 ? 3.220 -13.107 16.334 1.00 66.25 73 TYR A CA 1
ATOM 600 C C . TYR A 1 73 ? 4.679 -12.695 16.595 1.00 66.25 73 TYR A C 1
ATOM 602 O O . TYR A 1 73 ? 5.349 -13.274 17.449 1.00 66.25 73 TYR A O 1
ATOM 610 N N . ILE A 1 74 ? 5.174 -11.671 15.889 1.00 67.00 74 ILE A N 1
ATOM 611 C CA . ILE A 1 74 ? 6.534 -11.151 16.098 1.00 67.00 74 ILE A CA 1
ATOM 612 C C . ILE A 1 74 ? 6.640 -10.456 17.465 1.00 67.00 74 ILE A C 1
ATOM 614 O O . ILE A 1 74 ? 7.607 -10.687 18.190 1.00 67.00 74 ILE A O 1
ATOM 618 N N . TYR A 1 75 ? 5.651 -9.636 17.833 1.00 66.44 75 TYR A N 1
ATOM 619 C CA . TYR A 1 75 ? 5.615 -8.921 19.110 1.00 66.44 75 TYR A CA 1
ATOM 620 C C . TYR A 1 75 ? 5.623 -9.883 20.309 1.00 66.44 75 TYR A C 1
ATOM 622 O O . TYR A 1 75 ? 6.461 -9.742 21.197 1.00 66.44 75 TYR A O 1
ATOM 630 N N . GLU A 1 76 ? 4.764 -10.906 20.318 1.00 65.31 76 GLU A N 1
ATOM 631 C CA . GLU A 1 76 ? 4.717 -11.900 21.396 1.00 65.31 76 GLU A CA 1
ATOM 632 C C . GLU A 1 76 ? 5.981 -12.752 21.471 1.00 65.31 76 GLU A C 1
ATOM 634 O O . GLU A 1 76 ? 6.523 -12.964 22.554 1.00 65.31 76 GLU A O 1
ATOM 639 N N . LYS A 1 77 ? 6.474 -13.245 20.332 1.00 62.41 77 LYS A N 1
ATOM 640 C CA . LYS A 1 77 ? 7.608 -14.172 20.325 1.00 62.41 77 LYS A CA 1
ATOM 641 C C . LYS A 1 77 ? 8.924 -13.496 20.699 1.00 62.41 77 LYS A C 1
ATOM 643 O O . LYS A 1 77 ? 9.781 -14.148 21.288 1.00 62.41 77 LYS A O 1
ATOM 648 N N . ILE A 1 78 ? 9.093 -12.227 20.327 1.00 62.91 78 ILE A N 1
ATOM 649 C CA . ILE A 1 78 ? 10.361 -11.506 20.468 1.00 62.91 78 ILE A CA 1
ATOM 650 C C . ILE A 1 78 ? 10.292 -10.547 21.653 1.00 62.91 78 ILE A C 1
ATOM 652 O O . ILE A 1 78 ? 11.020 -10.743 22.611 1.00 62.91 78 ILE A O 1
ATOM 656 N N . VAL A 1 79 ? 9.378 -9.574 21.665 1.00 62.66 79 VAL A N 1
ATOM 657 C CA . VAL A 1 79 ? 9.398 -8.478 22.656 1.00 62.66 79 VAL A CA 1
ATOM 658 C C . VAL A 1 79 ? 9.066 -8.947 24.074 1.00 62.66 79 VAL A C 1
ATOM 660 O O . VAL A 1 79 ? 9.673 -8.459 25.024 1.00 62.66 79 VAL A O 1
ATOM 663 N N . ARG A 1 80 ? 8.133 -9.897 24.239 1.00 60.97 80 ARG A N 1
ATOM 664 C CA . ARG A 1 80 ? 7.797 -10.443 25.569 1.00 60.97 80 ARG A CA 1
ATOM 665 C C . ARG A 1 80 ? 8.846 -11.418 26.116 1.00 60.97 80 ARG A C 1
ATOM 667 O O . ARG A 1 80 ? 8.951 -11.540 27.330 1.00 60.97 80 ARG A O 1
ATOM 674 N N . ASN A 1 81 ? 9.625 -12.073 25.250 1.00 54.66 81 ASN A N 1
ATOM 675 C CA . ASN A 1 81 ? 10.558 -13.140 25.642 1.00 54.66 81 ASN A CA 1
ATOM 676 C C . ASN A 1 81 ? 12.047 -12.761 25.523 1.00 54.66 81 ASN A C 1
ATOM 678 O O . ASN A 1 81 ? 12.895 -13.521 25.982 1.00 54.66 81 ASN A O 1
ATOM 682 N N . SER A 1 82 ? 12.397 -11.624 24.910 1.00 53.75 82 SER A N 1
ATOM 683 C CA . SER A 1 82 ? 13.790 -11.194 24.740 1.00 53.75 82 SER A CA 1
ATOM 684 C C . SER A 1 82 ? 14.204 -10.156 25.784 1.00 53.75 82 SER A C 1
ATOM 686 O O . SER A 1 82 ? 13.634 -9.067 25.849 1.00 53.75 82 SER A O 1
ATOM 688 N N . THR A 1 83 ? 15.267 -10.450 26.531 1.00 52.47 83 THR A N 1
ATOM 689 C CA . THR A 1 83 ? 15.999 -9.486 27.371 1.00 52.47 83 THR A CA 1
ATOM 690 C C . THR A 1 83 ? 16.845 -8.497 26.554 1.00 52.47 83 THR A C 1
ATOM 692 O O . THR A 1 83 ? 17.232 -7.453 27.075 1.00 52.47 83 THR A O 1
ATOM 695 N N . ASP A 1 84 ? 17.083 -8.771 25.266 1.00 47.75 84 ASP A N 1
ATOM 696 C CA . ASP A 1 84 ? 17.899 -7.945 24.370 1.00 47.75 84 ASP A CA 1
ATOM 697 C C . ASP A 1 84 ? 17.052 -7.033 23.466 1.00 47.75 84 ASP A C 1
ATOM 699 O O . ASP A 1 84 ? 16.735 -7.339 22.317 1.00 47.75 84 ASP A O 1
ATOM 703 N N . LYS A 1 85 ? 16.723 -5.845 23.981 1.00 52.16 85 LYS A N 1
ATOM 704 C CA . LYS A 1 85 ? 16.044 -4.746 23.262 1.00 52.16 85 LYS A CA 1
ATOM 705 C C . LYS A 1 85 ? 16.935 -4.000 22.248 1.00 52.16 85 LYS A C 1
ATOM 707 O O . LYS A 1 85 ? 16.743 -2.804 22.051 1.00 52.16 85 LYS A O 1
ATOM 712 N N . LYS A 1 86 ? 17.962 -4.620 21.655 1.00 49.62 86 LYS A N 1
ATOM 713 C CA . LYS A 1 86 ? 19.031 -3.839 20.994 1.00 49.62 86 LYS A CA 1
ATOM 714 C C . LYS A 1 86 ? 19.055 -3.793 19.471 1.00 49.62 86 LYS A C 1
ATOM 716 O O . LYS A 1 86 ? 19.793 -2.967 18.959 1.00 49.62 86 LYS A O 1
ATOM 721 N N . ASN A 1 87 ? 18.232 -4.546 18.742 1.00 51.50 87 ASN A N 1
ATOM 722 C CA . ASN A 1 87 ? 18.118 -4.373 17.288 1.00 51.50 87 ASN A CA 1
ATOM 723 C C . ASN A 1 87 ? 16.662 -4.520 16.828 1.00 51.50 87 ASN A C 1
ATOM 725 O O . ASN A 1 87 ? 16.107 -5.616 16.879 1.00 51.50 87 ASN A O 1
ATOM 729 N N . ASP A 1 88 ? 16.050 -3.434 16.340 1.00 59.19 88 ASP A N 1
ATOM 730 C CA . ASP A 1 88 ? 14.719 -3.470 15.715 1.00 59.19 88 ASP A CA 1
ATOM 731 C C . ASP A 1 88 ? 14.782 -4.049 14.288 1.00 59.19 88 ASP A C 1
ATOM 733 O O . ASP A 1 88 ? 14.442 -3.414 13.292 1.00 59.19 88 ASP A O 1
ATOM 737 N N . THR A 1 89 ? 15.232 -5.299 14.167 1.00 60.34 89 THR A N 1
ATOM 738 C CA . THR A 1 89 ? 15.342 -6.013 12.884 1.00 60.34 89 THR A CA 1
ATOM 739 C C . THR A 1 89 ? 13.988 -6.158 12.171 1.00 60.34 89 THR A C 1
ATOM 741 O O . THR A 1 89 ? 13.938 -6.421 10.971 1.00 60.34 89 THR A O 1
ATOM 744 N N . TYR A 1 90 ? 12.875 -5.978 12.889 1.00 63.53 90 TYR A N 1
ATOM 745 C CA . TYR A 1 90 ? 11.519 -6.203 12.390 1.00 63.53 90 TYR A CA 1
ATOM 746 C C . TYR A 1 90 ? 10.706 -4.918 12.190 1.00 63.53 90 TYR A C 1
ATOM 748 O O . TYR A 1 90 ? 9.510 -5.024 11.875 1.00 63.53 90 TYR A O 1
ATOM 756 N N . ASN A 1 91 ? 11.335 -3.742 12.326 1.00 77.25 91 ASN A N 1
ATOM 757 C CA . ASN A 1 91 ? 10.708 -2.419 12.226 1.00 77.25 91 ASN A CA 1
ATOM 758 C C . ASN A 1 91 ? 9.434 -2.312 13.087 1.00 77.25 91 ASN A C 1
ATOM 760 O O . ASN A 1 91 ? 8.374 -1.893 12.613 1.00 77.25 91 ASN A O 1
ATOM 764 N N . LEU A 1 92 ? 9.500 -2.809 14.320 1.00 80.88 92 LEU A N 1
ATOM 765 C CA . LEU A 1 92 ? 8.403 -2.836 15.279 1.00 80.88 92 LEU A CA 1
ATOM 766 C C . LEU A 1 92 ? 7.966 -1.432 15.682 1.00 80.88 92 LEU A C 1
ATOM 768 O O . LEU A 1 92 ? 6.763 -1.231 15.857 1.00 80.88 92 LEU A O 1
ATOM 772 N N . GLU A 1 93 ? 8.907 -0.493 15.783 1.00 82.62 93 GLU A N 1
ATOM 773 C CA . GLU A 1 93 ? 8.617 0.915 16.068 1.00 82.62 93 GLU A CA 1
ATOM 774 C C . GLU A 1 93 ? 7.780 1.514 14.936 1.00 82.62 93 GLU A C 1
ATOM 776 O O . GLU A 1 93 ? 6.637 1.902 15.149 1.00 82.62 93 GLU A O 1
ATOM 781 N N . ARG A 1 94 ? 8.237 1.376 13.686 1.00 86.62 94 ARG A N 1
ATOM 782 C CA . ARG A 1 94 ? 7.494 1.846 12.505 1.00 86.62 94 ARG A CA 1
ATOM 783 C C . ARG A 1 94 ? 6.088 1.242 12.377 1.00 86.62 94 ARG A C 1
ATOM 785 O O . ARG A 1 94 ? 5.177 1.886 11.859 1.00 86.62 94 ARG A O 1
ATOM 792 N N . LYS A 1 95 ? 5.896 -0.014 12.796 1.00 89.94 95 LYS A N 1
ATOM 793 C CA . LYS A 1 95 ? 4.567 -0.656 12.824 1.00 89.94 95 LYS A CA 1
ATOM 794 C C . LYS A 1 95 ? 3.686 -0.076 13.928 1.00 89.94 95 LYS A C 1
ATOM 796 O O . LYS A 1 95 ? 2.489 0.084 13.707 1.00 89.94 95 LYS A O 1
ATOM 801 N N . ARG A 1 96 ? 4.264 0.237 15.091 1.00 89.50 96 ARG A N 1
ATOM 802 C CA . ARG A 1 96 ? 3.570 0.915 16.191 1.00 89.50 96 ARG A CA 1
ATOM 803 C C . ARG A 1 96 ? 3.149 2.324 15.770 1.00 89.50 96 ARG A C 1
ATOM 805 O O . ARG A 1 96 ? 1.969 2.637 15.904 1.00 89.50 96 ARG A O 1
ATOM 812 N N . ASP A 1 97 ? 4.057 3.097 15.180 1.00 91.69 97 ASP A N 1
ATOM 813 C CA . ASP A 1 97 ? 3.794 4.455 14.685 1.00 91.69 97 ASP A CA 1
ATOM 814 C C . ASP A 1 97 ? 2.675 4.461 13.645 1.00 91.69 97 ASP A C 1
ATOM 816 O O . ASP A 1 97 ? 1.790 5.311 13.670 1.00 91.69 97 ASP A O 1
ATOM 820 N N . LEU A 1 98 ? 2.655 3.461 12.756 1.00 94.81 98 LEU A N 1
ATOM 821 C CA . LEU A 1 98 ? 1.570 3.307 11.793 1.00 94.81 98 LEU A CA 1
ATOM 822 C C . LEU A 1 98 ? 0.216 3.058 12.475 1.00 94.81 98 LEU A C 1
ATOM 824 O O . LEU A 1 98 ? -0.792 3.607 12.036 1.00 94.81 98 LEU A O 1
ATOM 828 N N . LEU A 1 99 ? 0.157 2.230 13.523 1.00 94.69 99 LEU A N 1
ATOM 829 C CA . LEU A 1 99 ? -1.095 2.013 14.257 1.00 94.69 99 LEU A CA 1
ATOM 830 C C . LEU A 1 99 ? -1.557 3.288 14.957 1.00 94.69 99 LEU A C 1
ATOM 832 O O . LEU A 1 99 ? -2.746 3.604 14.905 1.00 94.69 99 LEU A O 1
ATOM 836 N N . GLU A 1 100 ? -0.632 4.027 15.566 1.00 94.62 100 GLU A N 1
ATOM 837 C CA . GLU A 1 100 ? -0.934 5.322 16.165 1.00 94.62 100 GLU A CA 1
ATOM 838 C C . GLU A 1 100 ? -1.457 6.304 15.112 1.00 94.62 100 GLU A C 1
ATOM 840 O O . GLU A 1 100 ? -2.535 6.865 15.291 1.00 94.62 100 GLU A O 1
ATOM 845 N N . HIS A 1 101 ? -0.798 6.422 13.960 1.00 96.31 101 HIS A N 1
ATOM 846 C CA . HIS A 1 101 ? -1.263 7.291 12.883 1.00 96.31 101 HIS A CA 1
ATOM 847 C C . HIS A 1 101 ? -2.639 6.864 12.332 1.00 96.31 101 HIS A C 1
ATOM 849 O O . HIS A 1 101 ? -3.514 7.705 12.126 1.00 96.31 101 HIS A O 1
ATOM 855 N N . ILE A 1 102 ? -2.902 5.560 12.166 1.00 96.62 102 ILE A N 1
ATOM 856 C CA . ILE A 1 102 ? -4.236 5.052 11.790 1.00 96.62 102 ILE A CA 1
ATOM 857 C C . ILE A 1 102 ? -5.288 5.442 12.840 1.00 96.62 102 ILE A C 1
ATOM 859 O O . ILE A 1 102 ? -6.401 5.831 12.473 1.00 96.62 102 ILE A O 1
ATOM 863 N N . TYR A 1 103 ? -4.959 5.365 14.132 1.00 96.19 103 TYR A N 1
ATOM 864 C CA . TYR A 1 103 ? -5.850 5.810 15.204 1.00 96.19 103 TYR A CA 1
ATOM 865 C C . TYR A 1 103 ? -6.114 7.316 15.122 1.00 96.19 103 TYR A C 1
ATOM 867 O O . TYR A 1 103 ? -7.272 7.732 15.158 1.00 96.19 103 TYR A O 1
ATOM 875 N N . GLN A 1 104 ? -5.071 8.125 14.937 1.00 96.19 104 GLN A N 1
ATOM 876 C CA . GLN A 1 104 ? -5.173 9.579 14.801 1.00 96.19 104 GLN A CA 1
ATOM 877 C C . GLN A 1 104 ? -6.033 9.978 13.595 1.00 96.19 104 GLN A C 1
ATOM 879 O O . GLN A 1 104 ? -6.907 10.832 13.724 1.00 96.19 104 GLN A O 1
ATOM 884 N N . ILE A 1 105 ? -5.881 9.311 12.445 1.00 96.56 105 ILE A N 1
ATOM 885 C CA . ILE A 1 105 ? -6.782 9.478 11.292 1.00 96.56 105 ILE A CA 1
ATOM 886 C C . ILE A 1 105 ? -8.218 9.125 11.689 1.00 96.56 105 ILE A C 1
ATOM 888 O O . ILE A 1 105 ? -9.165 9.825 11.332 1.00 96.56 105 ILE A O 1
ATOM 892 N N . GLY A 1 106 ? -8.385 8.020 12.415 1.00 95.00 106 GLY A N 1
ATOM 893 C CA . GLY A 1 106 ? -9.686 7.455 12.720 1.00 95.00 106 GLY A CA 1
ATOM 894 C C . GLY A 1 106 ? -10.486 8.183 13.806 1.00 95.00 106 GLY A C 1
ATOM 895 O O . GLY A 1 106 ? -11.723 8.103 13.818 1.00 95.00 106 GLY A O 1
ATOM 896 N N . LYS A 1 107 ? -9.793 8.896 14.700 1.00 95.06 107 LYS A N 1
ATOM 897 C CA . LYS A 1 107 ? -10.363 9.606 15.851 1.00 95.06 107 LYS A CA 1
ATOM 898 C C . LYS A 1 107 ? -10.139 11.114 15.874 1.00 95.06 107 LYS A C 1
ATOM 900 O O . LYS A 1 107 ? -10.967 11.815 16.450 1.00 95.06 107 LYS A O 1
ATOM 905 N N . GLY A 1 108 ? -9.096 11.617 15.223 1.00 93.31 108 GLY A N 1
ATOM 906 C CA . GLY A 1 108 ? -8.729 13.035 15.240 1.00 93.31 108 GLY A CA 1
ATOM 907 C C . GLY A 1 108 ? -8.056 13.499 16.539 1.00 93.31 108 GLY A C 1
ATOM 908 O O . GLY A 1 108 ? -8.081 14.692 16.834 1.00 93.31 108 GLY A O 1
ATOM 909 N N . GLU A 1 109 ? -7.489 12.575 17.314 1.00 94.06 109 GLU A N 1
ATOM 910 C CA . GLU A 1 109 ? -6.806 12.806 18.596 1.00 94.06 109 GLU A CA 1
ATOM 911 C C . GLU A 1 109 ? -5.718 11.741 18.809 1.00 94.06 109 GLU A C 1
ATOM 913 O O . GLU A 1 109 ? -5.739 10.687 18.162 1.00 94.06 109 GLU A O 1
ATOM 918 N N . HIS A 1 110 ? -4.782 12.000 19.721 1.00 93.88 110 HIS A N 1
ATOM 919 C CA . HIS A 1 110 ? -3.820 10.992 20.168 1.00 93.88 110 HIS A CA 1
ATOM 920 C C . HIS A 1 110 ? -4.512 9.887 20.977 1.00 93.88 110 HIS A C 1
ATOM 922 O O . HIS A 1 110 ? -5.620 10.050 21.493 1.00 93.88 110 HIS A O 1
ATOM 928 N N . VAL A 1 111 ? -3.835 8.750 21.142 1.00 90.56 111 VAL A N 1
ATOM 929 C CA . VAL A 1 111 ? -4.364 7.581 21.873 1.00 90.56 111 VAL A CA 1
ATOM 930 C C . VAL A 1 111 ? -4.720 7.917 23.330 1.00 90.56 111 VAL A C 1
ATOM 932 O O . VAL A 1 111 ? -5.737 7.448 23.849 1.00 90.56 111 VAL A O 1
ATOM 935 N N . ASN A 1 112 ? -3.932 8.793 23.959 1.00 89.12 112 ASN A N 1
ATOM 936 C CA . ASN A 1 112 ? -4.148 9.311 25.315 1.00 89.12 112 ASN A CA 1
ATOM 937 C C . ASN A 1 112 ? -5.296 10.348 25.412 1.00 89.12 112 ASN A C 1
ATOM 939 O O . ASN A 1 112 ? -5.592 10.821 26.508 1.00 89.12 112 ASN A O 1
ATOM 943 N N . GLY A 1 113 ? -5.936 10.710 24.294 1.00 88.81 113 GLY A N 1
ATOM 944 C CA . GLY A 1 113 ? -7.016 11.697 24.217 1.00 88.81 113 GLY A CA 1
ATOM 945 C C . GLY A 1 113 ? -6.561 13.155 24.081 1.00 88.81 113 GLY A C 1
ATOM 946 O O .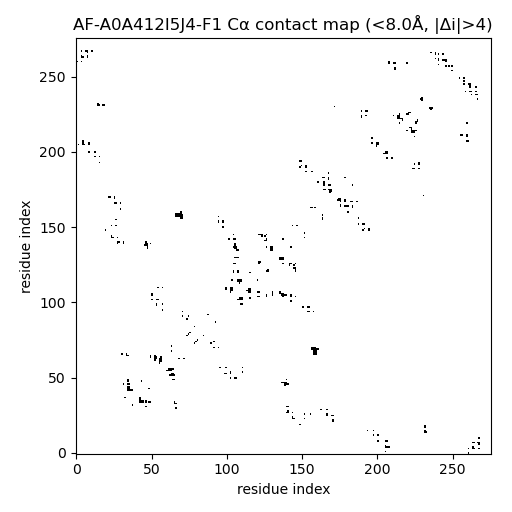 GLY A 1 113 ? -7.407 14.050 24.090 1.00 88.81 113 GLY A O 1
ATOM 947 N N . SER A 1 114 ? -5.257 13.436 23.959 1.00 91.62 114 SER A N 1
ATOM 948 C CA . SER A 1 114 ? -4.790 14.798 23.688 1.00 91.62 114 SER A CA 1
ATOM 949 C C . SER A 1 114 ? -5.104 15.220 22.250 1.00 91.62 114 SER A C 1
ATOM 951 O O . SER A 1 114 ? -5.217 14.403 21.333 1.00 91.62 114 SER A O 1
ATOM 953 N N . LYS A 1 115 ? -5.270 16.531 22.048 1.00 92.62 115 LYS A N 1
ATOM 954 C CA . LYS A 1 115 ? -5.524 17.105 20.722 1.00 92.62 115 LYS A CA 1
ATOM 955 C C . LYS A 1 115 ? -4.277 16.988 19.849 1.00 92.62 115 LYS A C 1
ATOM 957 O O . LYS A 1 115 ? -3.183 17.193 20.354 1.00 92.62 115 LYS A O 1
ATOM 962 N N . LEU A 1 116 ? -4.496 16.729 18.562 1.00 92.06 116 LEU A N 1
ATOM 963 C CA . LEU A 1 116 ? -3.452 16.765 17.538 1.00 92.06 116 LEU A CA 1
ATOM 964 C C . LEU A 1 116 ? -3.036 18.202 17.225 1.00 92.06 116 LEU A C 1
ATOM 966 O O . LEU A 1 116 ? -3.894 19.097 17.121 1.00 92.06 116 LEU A O 1
ATOM 970 N N . ASP A 1 117 ? -1.748 18.381 16.968 1.00 90.12 117 ASP A N 1
ATOM 971 C CA . ASP A 1 117 ? -1.195 19.612 16.422 1.00 90.12 117 ASP A CA 1
ATOM 972 C C . ASP A 1 117 ? -1.649 19.827 14.970 1.00 90.12 117 ASP A C 1
ATOM 974 O O . ASP A 1 117 ? -2.109 18.918 14.275 1.00 90.12 117 ASP A O 1
ATOM 978 N N . GLU A 1 118 ? -1.548 21.060 14.464 1.00 86.12 118 GLU A N 1
ATOM 979 C CA . GLU A 1 118 ? -2.016 21.382 13.105 1.00 86.12 118 GLU A CA 1
ATOM 980 C C . GLU A 1 118 ? -1.322 20.575 12.003 1.00 86.12 118 GLU A C 1
ATOM 982 O O . GLU A 1 118 ? -1.943 20.270 10.983 1.00 86.12 118 GLU A O 1
ATOM 987 N N . ILE A 1 119 ? -0.056 20.216 12.215 1.00 85.81 119 ILE A N 1
ATOM 988 C CA . ILE A 1 119 ? 0.749 19.436 11.268 1.00 85.81 119 ILE A CA 1
ATOM 989 C C . ILE A 1 119 ? 0.289 17.971 11.229 1.00 85.81 119 ILE A C 1
ATOM 991 O O . ILE A 1 119 ? 0.341 17.345 10.171 1.00 85.81 119 ILE A O 1
ATOM 995 N N . GLU A 1 120 ? -0.211 17.449 12.348 1.00 85.00 120 GLU A N 1
ATOM 996 C CA . GLU A 1 120 ? -0.659 16.060 12.502 1.00 85.00 120 GLU A CA 1
ATOM 997 C C . GLU A 1 120 ? -2.102 15.851 12.021 1.00 85.00 120 GLU A C 1
ATOM 999 O O . GLU A 1 120 ? -2.531 14.734 11.728 1.00 85.00 120 GLU A O 1
ATOM 1004 N N . LYS A 1 121 ? -2.887 16.930 11.915 1.00 87.31 121 LYS A N 1
ATOM 1005 C CA . LYS A 1 121 ? -4.283 16.844 11.480 1.00 87.31 121 LYS A CA 1
ATOM 1006 C C . LYS A 1 121 ? -4.390 16.342 10.043 1.00 87.31 121 LYS A C 1
ATOM 1008 O O . LYS A 1 121 ? -3.876 16.934 9.091 1.00 87.31 121 LYS A O 1
ATOM 1013 N N . CYS A 1 122 ? -5.193 15.294 9.871 1.00 89.94 122 CYS A N 1
ATOM 1014 C CA . CYS A 1 122 ? -5.525 14.776 8.554 1.00 89.94 122 CYS A CA 1
ATOM 1015 C C . CYS A 1 122 ? -6.259 15.834 7.713 1.00 89.94 122 CYS A C 1
ATOM 1017 O O . CYS A 1 122 ? -7.324 16.324 8.084 1.00 89.94 122 CYS A O 1
ATOM 1019 N N . LYS A 1 123 ? -5.722 16.141 6.528 1.00 92.00 123 LYS A N 1
ATOM 1020 C CA . LYS A 1 123 ? -6.315 17.107 5.582 1.00 92.00 123 LYS A CA 1
ATOM 1021 C C . LYS A 1 123 ? -7.331 16.473 4.623 1.00 92.00 123 LYS A C 1
ATOM 1023 O O . LYS A 1 123 ? -7.911 17.161 3.783 1.00 92.00 123 LYS A O 1
ATOM 1028 N N . ASN A 1 124 ? -7.539 15.157 4.699 1.00 94.88 124 ASN A N 1
ATOM 1029 C CA . ASN A 1 124 ? -8.428 14.453 3.782 1.00 94.88 124 ASN A CA 1
ATOM 1030 C C . ASN A 1 124 ? -9.901 14.822 4.046 1.00 94.88 124 ASN A C 1
ATOM 1032 O O . ASN A 1 124 ? -10.421 14.605 5.139 1.00 94.88 124 ASN A O 1
ATOM 1036 N N . LYS A 1 125 ? -10.601 15.326 3.020 1.00 94.19 125 LYS A N 1
ATOM 1037 C CA . LYS A 1 125 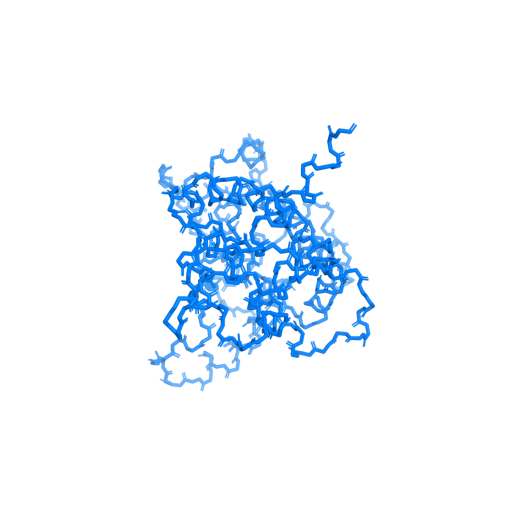? -11.993 15.799 3.137 1.00 94.19 125 LYS A CA 1
ATOM 1038 C C . LYS A 1 125 ? -12.970 14.724 3.629 1.00 94.19 125 LYS A C 1
ATOM 1040 O O . LYS A 1 125 ? -13.883 15.045 4.384 1.00 94.19 125 LYS A O 1
ATOM 1045 N N . LEU A 1 126 ? -12.788 13.463 3.224 1.00 93.19 126 LEU A N 1
ATOM 1046 C CA . LEU A 1 126 ? -13.664 12.369 3.658 1.00 93.19 126 LEU A CA 1
ATOM 1047 C C . LEU A 1 126 ? -13.444 12.050 5.134 1.00 93.19 126 LEU A C 1
ATOM 1049 O O . LEU A 1 126 ? -14.412 11.889 5.868 1.00 93.19 126 LEU A O 1
ATOM 1053 N N . VAL A 1 127 ? -12.187 12.013 5.578 1.00 94.62 127 VAL A N 1
ATOM 1054 C CA . VAL A 1 127 ? -11.842 11.830 6.995 1.00 94.62 127 VAL A CA 1
ATOM 1055 C C . VAL A 1 127 ? -12.463 12.948 7.834 1.00 94.62 127 VAL A C 1
ATOM 1057 O O . VAL A 1 127 ? -13.214 12.670 8.768 1.00 94.62 127 VAL A O 1
ATOM 1060 N N . LEU A 1 128 ? -12.251 14.207 7.440 1.00 94.25 128 LEU A N 1
ATOM 1061 C CA . LEU A 1 128 ? -12.803 15.377 8.131 1.00 94.25 128 LEU A CA 1
ATOM 1062 C C . LEU A 1 128 ? -14.337 15.351 8.216 1.00 94.25 128 LEU A C 1
ATO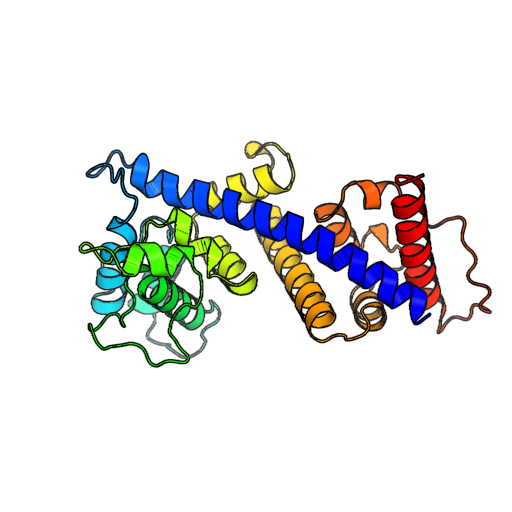M 1064 O O . LEU A 1 128 ? -14.895 15.688 9.258 1.00 94.25 128 LEU A O 1
ATOM 1068 N N . HIS A 1 129 ? -15.022 14.890 7.165 1.00 94.38 129 HIS A N 1
ATOM 1069 C CA . HIS A 1 129 ? -16.478 14.719 7.175 1.00 94.38 129 HIS A CA 1
ATOM 1070 C C . HIS A 1 129 ? -16.964 13.730 8.247 1.00 94.38 129 HIS A C 1
ATOM 1072 O O . HIS A 1 129 ? -18.022 13.934 8.834 1.00 94.38 129 HIS A O 1
ATOM 1078 N N . TYR A 1 130 ? -16.235 12.642 8.507 1.00 93.69 130 TYR A N 1
ATOM 1079 C CA . TYR A 1 130 ? -16.614 11.693 9.562 1.00 93.69 130 TYR A CA 1
ATOM 1080 C C . TYR A 1 130 ? -16.226 12.181 10.960 1.00 93.69 130 TYR A C 1
ATOM 1082 O O . TYR A 1 130 ? -16.924 11.872 11.926 1.00 93.69 130 TYR A O 1
ATOM 1090 N N . LEU A 1 131 ? -15.151 12.962 11.073 1.00 93.56 131 LEU A N 1
ATOM 1091 C CA . LEU A 1 131 ? -14.723 13.565 12.335 1.00 93.56 131 LEU A CA 1
ATOM 1092 C C . LEU A 1 131 ? -15.613 14.734 12.782 1.00 93.56 131 LEU A C 1
ATOM 1094 O O . LEU A 1 131 ? -15.663 15.025 13.973 1.00 93.56 131 LEU A O 1
ATOM 1098 N N . SER A 1 132 ? -16.345 15.382 11.869 1.00 91.94 132 SER A N 1
ATOM 1099 C CA . SER A 1 132 ? -17.317 16.427 12.225 1.00 91.94 132 SER A CA 1
ATOM 1100 C C . SER A 1 132 ? -18.647 15.881 12.758 1.00 91.94 132 SER A C 1
ATOM 1102 O O . SER A 1 132 ? -19.437 16.642 13.315 1.00 91.94 132 SER A O 1
ATOM 1104 N N . LYS A 1 133 ? -18.908 14.575 12.611 1.00 91.25 133 LYS A N 1
ATOM 1105 C CA . LYS A 1 133 ? -20.106 13.917 13.152 1.00 91.25 133 LYS A CA 1
ATOM 1106 C C . LYS A 1 133 ? -19.977 13.699 14.655 1.00 91.25 133 LYS A C 1
ATOM 1108 O O . LYS A 1 133 ? -18.879 13.506 15.169 1.00 91.25 133 LYS A O 1
ATOM 1113 N N . GLU A 1 134 ? -21.115 13.606 15.337 1.00 84.88 134 GLU A N 1
ATOM 1114 C CA . GLU A 1 134 ? -21.193 13.372 16.786 1.00 84.88 134 GLU A CA 1
ATOM 1115 C C . GLU A 1 134 ? -20.386 12.145 17.241 1.00 84.88 134 GLU A C 1
ATOM 1117 O O . GLU A 1 134 ? -19.688 12.187 18.251 1.00 84.88 134 GLU A O 1
ATOM 1122 N N . THR A 1 135 ? -20.388 11.069 16.448 1.00 82.25 135 THR A N 1
ATOM 1123 C CA . THR A 1 135 ? -19.666 9.833 16.775 1.00 82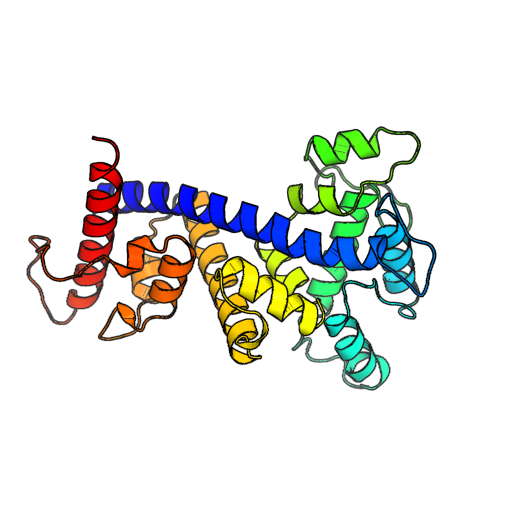.25 135 THR A CA 1
ATOM 1124 C C . THR A 1 135 ? -18.143 9.971 16.740 1.00 82.25 135 THR A C 1
ATOM 1126 O O . THR A 1 135 ? -17.471 9.143 17.357 1.00 82.25 135 THR A O 1
ATOM 1129 N N . LYS A 1 136 ? -17.594 10.946 15.991 1.00 88.25 136 LYS A N 1
ATOM 1130 C CA . LYS A 1 136 ? -16.149 11.157 15.755 1.00 88.25 136 LYS A CA 1
ATOM 1131 C C . LYS A 1 136 ? -15.386 9.844 15.552 1.00 88.25 136 LYS A C 1
ATOM 1133 O O . LYS A 1 136 ? -14.487 9.486 16.314 1.00 88.25 136 LYS A O 1
ATOM 1138 N N . LYS A 1 137 ? -15.855 9.042 14.599 1.00 93.12 137 LYS A N 1
ATOM 1139 C CA . LYS A 1 137 ? -15.310 7.719 14.278 1.00 93.12 137 LYS A CA 1
ATOM 1140 C C . LYS A 1 137 ? -15.312 7.573 12.772 1.00 93.12 137 LYS A C 1
ATOM 1142 O O . LYS A 1 137 ? -16.374 7.587 12.150 1.00 93.12 137 LYS A O 1
ATOM 1147 N N . VAL A 1 138 ? -14.126 7.436 12.202 1.00 95.25 138 VAL A N 1
ATOM 1148 C CA . VAL A 1 138 ? -13.957 7.198 10.773 1.00 95.25 138 VAL A CA 1
ATOM 1149 C C . VAL A 1 138 ? -13.990 5.689 10.527 1.00 95.25 138 VAL A C 1
ATOM 1151 O O . VAL A 1 138 ? -13.215 4.964 11.157 1.00 95.25 138 VAL A O 1
ATOM 1154 N N . PRO A 1 139 ? -14.855 5.188 9.632 1.00 94.19 139 PRO A N 1
ATOM 1155 C CA . PRO A 1 139 ? -14.831 3.788 9.227 1.00 94.19 139 PRO A CA 1
ATOM 1156 C C . PRO A 1 139 ? -13.491 3.392 8.602 1.00 94.19 139 PRO A C 1
ATOM 1158 O O . PRO A 1 139 ? -12.889 4.175 7.863 1.00 94.19 139 PRO A O 1
ATOM 1161 N N . LEU A 1 140 ? -13.048 2.156 8.834 1.00 94.62 140 LEU A N 1
ATOM 1162 C CA . LEU A 1 140 ? -11.740 1.672 8.379 1.00 94.62 140 LEU A CA 1
ATOM 1163 C C . LEU A 1 140 ? -11.543 1.805 6.860 1.00 94.62 140 LEU A C 1
ATOM 1165 O O . LEU A 1 140 ? -10.456 2.147 6.411 1.00 94.62 140 LEU A O 1
ATOM 1169 N N . TRP A 1 141 ? -12.595 1.614 6.058 1.00 92.81 141 TRP A N 1
ATOM 1170 C CA . TRP A 1 141 ? -12.525 1.742 4.595 1.00 92.81 141 TRP A CA 1
ATOM 1171 C C . TRP A 1 141 ? -12.280 3.179 4.097 1.00 92.81 141 TRP A C 1
ATOM 1173 O O . TRP A 1 141 ? -1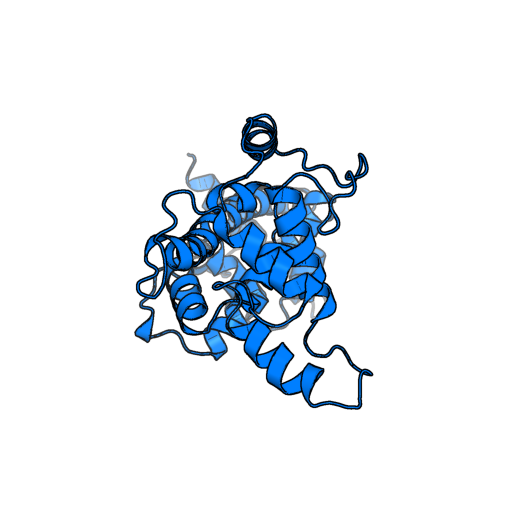1.991 3.373 2.918 1.00 92.81 141 TRP A O 1
ATOM 1183 N N . ILE A 1 142 ? -12.376 4.197 4.963 1.00 94.81 142 ILE A N 1
ATOM 1184 C CA . ILE A 1 142 ? -12.062 5.598 4.627 1.00 94.81 142 ILE A CA 1
ATOM 1185 C C . ILE A 1 142 ? -10.590 5.938 4.903 1.00 94.81 142 ILE A C 1
ATOM 1187 O O . ILE A 1 142 ? -10.007 6.734 4.162 1.00 94.81 142 ILE A O 1
ATOM 1191 N N . VAL A 1 143 ? -9.967 5.275 5.883 1.00 95.62 143 VAL A N 1
ATOM 1192 C CA . VAL A 1 143 ? -8.551 5.428 6.265 1.00 95.62 143 VAL A CA 1
ATOM 1193 C C . VAL A 1 143 ? -7.551 5.372 5.091 1.00 95.62 143 VAL A C 1
ATOM 1195 O O . VAL A 1 143 ? -6.652 6.216 5.082 1.00 95.62 143 VAL A O 1
ATOM 1198 N N . PRO A 1 144 ? -7.666 4.504 4.055 1.00 94.38 144 PRO A N 1
ATOM 1199 C CA . PRO A 1 144 ? -6.652 4.434 2.991 1.00 94.38 144 PRO A CA 1
ATOM 1200 C C . PRO A 1 144 ? -6.460 5.743 2.224 1.00 94.38 144 PRO A C 1
ATOM 1202 O O . PRO A 1 144 ? -5.416 5.951 1.606 1.00 94.38 144 PRO A O 1
ATOM 1205 N N . ASN A 1 145 ? -7.451 6.637 2.245 1.00 92.31 145 ASN A N 1
ATOM 1206 C CA . ASN A 1 145 ? -7.377 7.926 1.561 1.00 92.31 145 ASN A CA 1
ATOM 1207 C C . ASN A 1 145 ? -6.418 8.919 2.240 1.00 92.31 145 ASN A C 1
ATOM 1209 O O . ASN A 1 145 ? -6.106 9.954 1.650 1.00 92.31 145 ASN A O 1
ATOM 1213 N N . ALA A 1 146 ? -5.976 8.619 3.461 1.00 94.50 146 ALA A N 1
ATOM 1214 C CA . ALA A 1 146 ? -5.029 9.419 4.228 1.00 94.50 146 ALA A CA 1
ATOM 1215 C C . ALA A 1 146 ? -3.653 8.750 4.382 1.00 94.50 146 ALA A C 1
ATOM 1217 O O . ALA A 1 146 ? -2.737 9.388 4.887 1.00 94.50 146 ALA A O 1
ATOM 1218 N N . LEU A 1 147 ? -3.494 7.504 3.922 1.00 94.75 147 LEU A N 1
ATOM 1219 C CA . LEU A 1 147 ? -2.230 6.775 4.011 1.00 94.75 147 LEU A CA 1
ATOM 1220 C C . LEU A 1 147 ? -1.366 6.960 2.763 1.00 94.75 147 LEU A C 1
ATOM 1222 O O . LEU A 1 147 ? -1.853 6.979 1.625 1.00 94.75 147 LEU A O 1
ATOM 1226 N N . THR A 1 148 ? -0.061 7.028 2.997 1.00 93.06 148 THR A N 1
ATOM 1227 C CA . THR A 1 148 ? 0.987 6.985 1.980 1.00 93.06 148 THR A CA 1
ATOM 1228 C C . THR A 1 148 ? 1.234 5.556 1.492 1.00 93.06 148 THR A C 1
ATOM 1230 O O . THR A 1 148 ? 0.920 4.571 2.164 1.00 93.06 148 THR A O 1
ATOM 1233 N N . LEU A 1 149 ? 1.874 5.414 0.328 1.00 92.44 149 LEU A N 1
ATOM 1234 C CA . LEU A 1 149 ? 2.230 4.097 -0.207 1.00 92.44 149 LEU A CA 1
ATOM 1235 C C . LEU A 1 149 ? 3.180 3.308 0.714 1.00 92.44 149 LEU A C 1
ATOM 1237 O O . LEU A 1 149 ? 3.055 2.091 0.827 1.00 92.44 149 LEU A O 1
ATOM 1241 N N . GLY A 1 150 ? 4.096 3.994 1.406 1.00 92.00 150 GLY A N 1
ATOM 1242 C CA . GLY A 1 150 ? 4.997 3.355 2.369 1.00 92.00 150 GLY A CA 1
ATOM 1243 C C . GLY A 1 150 ? 4.265 2.807 3.595 1.00 92.00 150 GLY A C 1
ATOM 1244 O O . GLY A 1 150 ? 4.627 1.754 4.110 1.00 92.00 150 GLY A O 1
ATOM 1245 N N . GLU A 1 151 ? 3.208 3.479 4.042 1.00 94.81 151 GLU A N 1
ATOM 1246 C CA . GLU A 1 151 ? 2.358 3.002 5.137 1.00 94.81 151 GLU A CA 1
ATOM 1247 C C . GLU A 1 151 ? 1.487 1.826 4.706 1.00 94.81 151 GLU A C 1
ATOM 1249 O O . GLU A 1 151 ? 1.369 0.853 5.445 1.00 94.81 151 GLU A O 1
ATOM 1254 N N . LEU A 1 152 ? 0.951 1.854 3.480 1.00 94.88 152 LEU A N 1
ATOM 1255 C CA . LEU A 1 152 ? 0.238 0.710 2.900 1.00 94.88 152 LEU A CA 1
ATOM 1256 C C . LEU A 1 152 ? 1.129 -0.529 2.797 1.00 94.88 152 LEU A C 1
ATOM 1258 O O . LEU A 1 152 ? 0.670 -1.639 3.061 1.00 94.88 152 LEU A O 1
ATOM 1262 N N . GLN A 1 153 ? 2.401 -0.352 2.433 1.00 93.69 153 GLN A N 1
ATOM 1263 C CA . GLN A 1 153 ? 3.369 -1.445 2.399 1.00 93.69 153 GLN A CA 1
ATOM 1264 C C . GLN A 1 153 ? 3.601 -2.032 3.795 1.00 93.69 153 GLN A C 1
ATOM 1266 O O . GLN A 1 153 ? 3.551 -3.251 3.965 1.00 93.69 153 GLN A O 1
ATOM 1271 N N . THR A 1 154 ? 3.827 -1.183 4.801 1.00 92.81 154 THR A N 1
ATOM 1272 C CA . THR A 1 154 ? 3.976 -1.628 6.194 1.00 92.81 154 THR A CA 1
ATOM 1273 C C . THR A 1 154 ? 2.720 -2.363 6.661 1.00 92.81 154 THR A C 1
ATOM 1275 O O . THR A 1 154 ? 2.828 -3.451 7.222 1.00 92.81 154 THR A O 1
ATOM 1278 N N . LEU A 1 155 ? 1.533 -1.835 6.353 1.00 94.31 155 LEU A N 1
ATOM 1279 C CA . LEU A 1 155 ? 0.252 -2.452 6.688 1.00 94.31 155 LEU A CA 1
ATOM 1280 C C . LEU A 1 155 ? 0.101 -3.833 6.046 1.00 94.31 155 LEU A C 1
ATOM 1282 O O . LEU A 1 155 ? -0.236 -4.796 6.729 1.00 94.31 155 LEU A O 1
ATOM 1286 N N . PHE A 1 156 ? 0.437 -3.961 4.759 1.00 94.38 156 PHE A N 1
ATOM 1287 C CA . PHE A 1 156 ? 0.471 -5.244 4.057 1.00 94.38 156 PHE A CA 1
ATOM 1288 C C . PHE A 1 156 ? 1.370 -6.266 4.770 1.00 94.38 156 PHE A C 1
ATOM 1290 O O . PHE A 1 156 ? 0.991 -7.428 4.910 1.00 94.38 156 PHE A O 1
ATOM 1297 N N . LEU A 1 157 ? 2.533 -5.847 5.276 1.00 91.19 157 LEU A N 1
ATOM 1298 C CA . LEU A 1 157 ? 3.449 -6.724 6.014 1.00 91.19 157 LEU A CA 1
ATOM 1299 C C . LEU A 1 157 ? 2.923 -7.135 7.401 1.00 91.19 157 LEU A C 1
ATOM 1301 O O . LEU A 1 157 ? 3.347 -8.166 7.925 1.00 91.19 157 LEU A O 1
ATOM 1305 N N . MET A 1 158 ? 2.010 -6.360 7.991 1.00 91.69 158 MET A N 1
ATOM 1306 C CA . MET A 1 158 ? 1.393 -6.654 9.292 1.00 91.69 158 MET A CA 1
ATOM 1307 C C . MET A 1 158 ? 0.240 -7.662 9.203 1.00 91.69 158 MET A C 1
ATOM 1309 O O . MET A 1 158 ? -0.042 -8.344 10.191 1.00 91.69 158 MET A O 1
ATOM 1313 N N . LEU A 1 159 ? -0.393 -7.785 8.033 1.00 92.81 159 LEU A N 1
ATOM 1314 C CA . LEU A 1 159 ? -1.459 -8.756 7.772 1.00 92.81 159 LEU A CA 1
ATOM 1315 C C . LEU A 1 159 ? -0.964 -10.197 7.880 1.00 92.81 159 LEU A C 1
ATOM 1317 O O . LEU A 1 159 ? 0.194 -10.476 7.593 1.00 92.81 159 LEU A O 1
ATOM 1321 N N . ASP A 1 160 ? -1.858 -11.124 8.229 1.00 91.06 160 ASP A N 1
ATOM 1322 C CA . ASP A 1 160 ? -1.565 -12.559 8.206 1.00 91.06 160 ASP A CA 1
ATOM 1323 C C . ASP A 1 160 ? -1.264 -13.071 6.783 1.00 91.06 160 ASP A C 1
ATOM 1325 O O . ASP A 1 160 ? -1.720 -12.508 5.781 1.00 91.06 160 ASP A O 1
ATOM 1329 N N . THR A 1 161 ? -0.531 -14.182 6.686 1.00 91.06 161 THR A N 1
ATOM 1330 C CA . THR A 1 161 ? -0.112 -14.760 5.400 1.00 91.06 161 THR A CA 1
ATOM 1331 C C . THR A 1 161 ? -1.282 -15.072 4.463 1.00 91.06 161 THR A C 1
ATOM 1333 O O . THR A 1 161 ? -1.141 -14.925 3.250 1.00 91.06 161 THR A O 1
ATOM 1336 N N . VAL A 1 162 ? -2.449 -15.481 4.975 1.00 91.94 162 VAL A N 1
ATOM 1337 C CA . VAL A 1 162 ? -3.608 -15.796 4.121 1.00 91.94 162 VAL A CA 1
ATOM 1338 C C . VAL A 1 162 ? -4.123 -14.526 3.447 1.00 91.94 162 VAL A C 1
ATOM 1340 O O . VAL A 1 162 ? -4.353 -14.531 2.235 1.00 91.94 162 VAL A O 1
ATOM 1343 N N . SER A 1 163 ? -4.249 -13.438 4.205 1.00 93.75 163 SER A N 1
ATOM 1344 C CA . SER A 1 163 ? -4.627 -12.121 3.682 1.00 93.75 163 SER A CA 1
ATOM 1345 C C . SER A 1 163 ? -3.591 -11.603 2.677 1.00 93.75 163 SER A C 1
ATOM 1347 O O . SER A 1 163 ? -3.949 -11.190 1.575 1.00 93.75 163 SER A O 1
ATOM 1349 N N . GLN A 1 164 ? -2.295 -11.720 2.989 1.00 94.94 164 GLN A N 1
ATOM 1350 C CA . GLN A 1 164 ? -1.215 -11.320 2.080 1.00 94.94 164 GLN A CA 1
ATOM 1351 C C . GLN A 1 164 ? -1.283 -12.063 0.738 1.00 94.94 164 GLN A C 1
ATOM 1353 O O . GLN A 1 164 ? -1.218 -11.430 -0.316 1.00 94.94 164 GLN A O 1
ATOM 1358 N N . LYS A 1 165 ? -1.488 -13.388 0.749 1.00 95.12 165 LYS A N 1
ATOM 1359 C CA . LYS A 1 165 ? -1.623 -14.185 -0.483 1.00 95.12 165 LYS A CA 1
ATOM 1360 C C . LYS A 1 165 ? -2.800 -13.736 -1.344 1.00 95.12 165 LYS A C 1
ATOM 1362 O O . LYS A 1 165 ? -2.664 -13.663 -2.562 1.00 95.12 165 LYS A O 1
ATOM 1367 N N . ARG A 1 166 ? -3.945 -13.419 -0.731 1.00 95.12 166 ARG A N 1
ATOM 1368 C CA . ARG A 1 166 ? -5.131 -12.920 -1.450 1.00 95.12 166 ARG A CA 1
ATOM 1369 C C . ARG A 1 166 ? -4.876 -11.561 -2.090 1.00 95.12 166 ARG A C 1
ATOM 1371 O O . ARG A 1 166 ? -5.237 -11.373 -3.248 1.00 95.12 166 ARG A O 1
ATOM 1378 N N . ILE A 1 167 ? -4.199 -10.659 -1.378 1.00 95.69 167 ILE A N 1
ATOM 1379 C CA . ILE A 1 167 ? -3.825 -9.340 -1.900 1.00 95.69 167 ILE A CA 1
ATOM 1380 C C . ILE A 1 167 ? -2.900 -9.490 -3.107 1.00 95.69 167 ILE A C 1
ATOM 1382 O O . ILE A 1 167 ? -3.191 -8.940 -4.166 1.00 95.69 167 ILE A O 1
ATOM 1386 N N . VAL A 1 168 ? -1.824 -10.275 -2.988 1.00 95.62 168 VAL A N 1
ATOM 1387 C CA . VAL A 1 168 ? -0.885 -10.500 -4.102 1.00 95.62 168 VAL A CA 1
ATOM 1388 C C . VAL A 1 168 ? -1.603 -11.122 -5.300 1.00 95.62 168 VAL A C 1
ATOM 1390 O O . VAL A 1 168 ? -1.419 -10.669 -6.429 1.00 95.62 168 VAL A O 1
ATOM 1393 N N . ALA A 1 169 ? -2.462 -12.115 -5.061 1.00 94.06 169 ALA A N 1
ATOM 1394 C CA . ALA A 1 169 ? -3.254 -12.760 -6.100 1.00 94.06 169 ALA A CA 1
ATOM 1395 C C . ALA A 1 169 ? -4.155 -11.764 -6.846 1.00 94.06 169 ALA A C 1
ATOM 1397 O O . ALA A 1 169 ? -4.132 -11.723 -8.074 1.00 94.06 169 ALA A O 1
ATOM 1398 N N . ALA A 1 170 ? -4.885 -10.915 -6.117 1.00 94.00 170 ALA A N 1
ATOM 1399 C CA . ALA A 1 170 ? -5.752 -9.888 -6.690 1.00 94.00 170 ALA A CA 1
ATOM 1400 C C . ALA A 1 170 ? -4.965 -8.800 -7.441 1.00 94.00 170 ALA A C 1
ATOM 1402 O O . ALA A 1 170 ? -5.395 -8.323 -8.493 1.00 94.00 170 ALA A O 1
ATOM 1403 N N . MET A 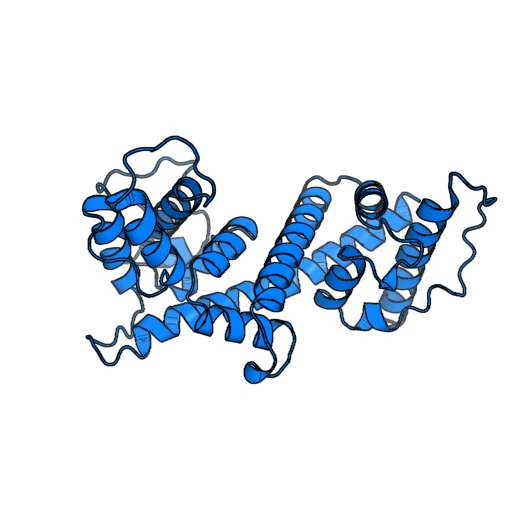1 171 ? -3.788 -8.419 -6.941 1.00 93.19 171 MET A N 1
ATOM 1404 C CA . MET A 1 171 ? -2.931 -7.437 -7.605 1.00 93.19 171 MET A CA 1
ATOM 1405 C C . MET A 1 171 ? -2.368 -7.983 -8.920 1.00 93.19 171 MET A C 1
ATOM 1407 O O . MET A 1 171 ? -2.457 -7.284 -9.927 1.00 93.19 171 MET A O 1
ATOM 1411 N N . LYS A 1 172 ? -1.909 -9.244 -8.928 1.00 89.31 172 LYS A N 1
ATOM 1412 C CA . LYS A 1 172 ? -1.373 -9.959 -10.102 1.00 89.31 172 LYS A CA 1
ATOM 1413 C C . LYS A 1 172 ? -2.446 -10.597 -11.008 1.00 89.31 172 LYS A C 1
ATOM 1415 O O . LYS A 1 172 ? -2.084 -11.310 -11.936 1.00 89.31 172 LYS A O 1
ATOM 1420 N N . ASN A 1 173 ? -3.742 -10.424 -10.721 1.00 86.50 173 ASN A N 1
ATOM 1421 C CA . ASN A 1 173 ? -4.850 -11.109 -11.414 1.00 86.50 173 ASN A CA 1
ATOM 1422 C C . ASN A 1 173 ? -4.628 -12.635 -11.550 1.00 86.50 173 ASN A C 1
ATOM 1424 O O . ASN A 1 173 ? -4.829 -13.229 -12.607 1.00 86.50 173 ASN A O 1
ATOM 1428 N N . SER A 1 174 ? -4.175 -13.277 -10.473 1.00 86.81 174 SER A N 1
ATOM 1429 C CA . SER A 1 174 ? -3.769 -14.687 -10.447 1.00 86.81 174 SER A CA 1
ATOM 1430 C C . SER A 1 174 ? -4.504 -15.474 -9.357 1.00 86.81 174 SER A C 1
ATOM 1432 O O . SER A 1 174 ? -5.211 -14.914 -8.521 1.00 86.81 174 SER A O 1
ATOM 1434 N N . ASN A 1 175 ? -4.371 -16.804 -9.362 1.00 84.44 175 ASN A N 1
ATOM 1435 C CA . ASN A 1 175 ? -5.010 -17.656 -8.359 1.00 84.44 175 ASN A CA 1
ATOM 1436 C C . ASN A 1 175 ? -4.217 -17.641 -7.039 1.00 84.44 175 ASN A C 1
ATOM 1438 O O . ASN A 1 175 ? -3.034 -17.978 -7.029 1.00 84.44 175 ASN A O 1
ATOM 1442 N N . LYS A 1 176 ? -4.892 -17.363 -5.912 1.00 83.19 176 LYS A N 1
ATOM 1443 C CA . LYS A 1 176 ? -4.304 -17.366 -4.556 1.00 83.19 176 LYS A CA 1
ATOM 1444 C C . LYS A 1 176 ? -3.574 -18.658 -4.181 1.00 83.19 176 LYS A C 1
ATOM 1446 O O . LYS A 1 176 ? -2.629 -18.606 -3.403 1.00 83.19 176 LYS A O 1
ATOM 1451 N N . LEU A 1 177 ? -3.997 -19.805 -4.721 1.00 83.56 177 LEU A N 1
ATOM 1452 C CA . LEU A 1 177 ? -3.370 -21.106 -4.451 1.00 83.56 177 LEU A CA 1
ATOM 1453 C C . LEU A 1 177 ? -1.969 -21.221 -5.063 1.00 83.56 177 LEU A C 1
ATOM 1455 O O . LEU A 1 177 ? -1.184 -22.052 -4.622 1.00 83.56 177 LEU A O 1
ATOM 1459 N N . LYS A 1 178 ? -1.655 -20.383 -6.057 1.00 88.31 178 LYS A N 1
ATOM 1460 C CA . LYS A 1 178 ? -0.347 -20.336 -6.715 1.00 88.31 178 LYS A CA 1
ATOM 1461 C C . LYS A 1 178 ? 0.631 -19.367 -6.045 1.00 88.31 178 LYS A C 1
ATOM 1463 O O . LYS A 1 178 ? 1.774 -19.317 -6.472 1.00 88.31 178 LYS A O 1
ATOM 1468 N N . ILE A 1 179 ? 0.191 -18.605 -5.038 1.00 91.69 179 ILE A N 1
ATOM 1469 C CA . ILE A 1 179 ? 1.027 -17.614 -4.355 1.00 91.69 179 ILE A CA 1
ATOM 1470 C C . ILE A 1 179 ? 1.771 -18.272 -3.195 1.00 91.69 179 ILE A C 1
ATOM 1472 O O . ILE A 1 179 ? 1.163 -18.757 -2.227 1.00 91.69 179 ILE A O 1
ATOM 1476 N N . ASP A 1 180 ? 3.097 -18.255 -3.273 1.00 91.56 180 ASP A N 1
ATOM 1477 C CA . ASP A 1 180 ? 3.969 -18.715 -2.199 1.00 91.56 180 ASP A CA 1
ATOM 1478 C C . ASP A 1 180 ? 4.463 -17.550 -1.315 1.00 91.56 180 ASP A C 1
ATOM 1480 O O . ASP A 1 180 ? 4.044 -16.398 -1.442 1.00 91.56 180 ASP A O 1
ATOM 1484 N N . ASN A 1 181 ? 5.321 -17.846 -0.337 1.00 88.06 181 ASN A N 1
ATOM 1485 C CA . ASN A 1 181 ? 5.863 -16.804 0.539 1.00 88.06 181 ASN A CA 1
ATOM 1486 C C . ASN A 1 181 ? 6.931 -15.943 -0.159 1.00 88.06 181 ASN A C 1
ATOM 1488 O O . ASN A 1 181 ? 7.124 -14.788 0.220 1.00 88.06 181 ASN A O 1
ATOM 1492 N N . LYS A 1 182 ? 7.612 -16.471 -1.183 1.00 90.50 182 LYS A N 1
ATOM 1493 C CA . LYS A 1 182 ? 8.591 -15.712 -1.972 1.00 90.50 182 LYS A CA 1
ATOM 1494 C C . LYS A 1 182 ? 7.879 -14.652 -2.807 1.00 90.50 182 LYS A C 1
ATOM 1496 O O . LYS A 1 182 ? 8.377 -13.533 -2.892 1.00 90.50 182 LYS A O 1
ATOM 1501 N N . ASP A 1 183 ? 6.690 -14.954 -3.326 1.00 90.94 183 ASP A N 1
ATOM 1502 C CA . ASP A 1 183 ? 5.819 -13.996 -4.007 1.00 90.94 183 ASP A CA 1
ATOM 1503 C C . ASP A 1 183 ? 5.429 -12.815 -3.114 1.00 90.94 183 ASP A C 1
ATOM 1505 O O . ASP A 1 183 ? 5.416 -11.681 -3.584 1.00 90.94 183 ASP A O 1
ATOM 1509 N N . ILE A 1 184 ? 5.133 -13.055 -1.831 1.00 92.19 184 ILE A N 1
ATOM 1510 C CA . ILE A 1 184 ? 4.808 -11.995 -0.859 1.00 92.19 184 ILE A CA 1
ATOM 1511 C C . ILE A 1 184 ? 6.005 -11.060 -0.661 1.00 92.19 184 ILE A C 1
ATOM 1513 O O . ILE A 1 184 ? 5.861 -9.837 -0.720 1.00 92.19 184 ILE A O 1
ATOM 1517 N N . ILE A 1 185 ? 7.194 -11.632 -0.452 1.00 90.44 185 ILE A N 1
ATOM 1518 C CA . ILE A 1 185 ? 8.435 -10.870 -0.252 1.00 90.44 185 ILE A CA 1
ATOM 1519 C C . ILE A 1 185 ? 8.776 -10.076 -1.519 1.00 90.44 185 ILE A C 1
ATOM 1521 O O . ILE A 1 185 ? 9.057 -8.878 -1.451 1.00 90.44 185 ILE A O 1
ATOM 1525 N N . SER A 1 186 ? 8.695 -10.724 -2.682 1.00 91.56 186 SER A N 1
ATOM 1526 C CA . SER A 1 186 ? 8.893 -10.099 -3.991 1.00 91.56 186 SER A CA 1
ATOM 1527 C C . SER A 1 186 ? 7.909 -8.951 -4.207 1.00 91.56 186 SER A C 1
ATOM 1529 O O . SER A 1 186 ? 8.340 -7.855 -4.558 1.00 91.56 186 SER A O 1
ATOM 1531 N N . PHE A 1 187 ? 6.621 -9.154 -3.919 1.00 94.38 187 PHE A N 1
ATOM 1532 C CA . PHE A 1 187 ? 5.590 -8.126 -4.043 1.00 94.38 187 PHE A CA 1
ATOM 1533 C C . PHE A 1 187 ? 5.850 -6.914 -3.145 1.00 94.38 187 PHE A C 1
ATOM 1535 O O . PHE A 1 187 ? 5.792 -5.786 -3.628 1.00 94.38 187 PHE A O 1
ATOM 1542 N N . SER A 1 188 ? 6.231 -7.124 -1.880 1.00 92.06 188 SER A N 1
ATOM 1543 C CA . SER A 1 188 ? 6.668 -6.023 -1.009 1.00 92.06 188 SER A CA 1
ATOM 1544 C C . SER A 1 188 ? 7.854 -5.265 -1.617 1.00 92.06 188 SER A C 1
ATOM 1546 O O . SER A 1 188 ? 7.864 -4.036 -1.653 1.00 92.06 188 SER A O 1
ATOM 1548 N N . GLY A 1 189 ? 8.823 -5.991 -2.178 1.00 92.00 189 GLY A N 1
ATOM 1549 C CA . GLY A 1 189 ? 9.953 -5.400 -2.886 1.00 92.00 189 GLY A CA 1
ATOM 1550 C C . GLY A 1 189 ? 9.565 -4.595 -4.133 1.00 92.00 189 GLY A C 1
ATOM 1551 O O . GLY A 1 189 ? 10.273 -3.648 -4.463 1.00 92.00 189 GLY A O 1
ATOM 1552 N N . HIS A 1 190 ? 8.477 -4.953 -4.818 1.00 94.12 190 HIS A N 1
ATOM 1553 C CA . HIS A 1 190 ? 7.938 -4.186 -5.944 1.00 94.12 190 HIS A CA 1
ATOM 1554 C C . HIS A 1 190 ? 7.235 -2.906 -5.472 1.00 94.12 190 HIS A C 1
ATOM 1556 O O . HIS A 1 190 ? 7.449 -1.856 -6.070 1.00 94.12 190 HIS A O 1
ATOM 1562 N N . ILE A 1 191 ? 6.470 -2.954 -4.371 1.00 94.75 191 ILE A N 1
ATOM 1563 C CA . ILE A 1 191 ? 5.854 -1.750 -3.780 1.00 94.75 191 ILE A CA 1
ATOM 1564 C C . ILE A 1 191 ? 6.926 -0.719 -3.405 1.00 94.75 191 ILE A C 1
ATOM 1566 O O . ILE A 1 191 ? 6.746 0.467 -3.671 1.00 94.75 191 ILE A O 1
ATOM 1570 N N . GLU A 1 192 ? 8.050 -1.157 -2.834 1.00 93.38 192 GLU A N 1
ATOM 1571 C CA . GLU A 1 192 ? 9.152 -0.259 -2.470 1.00 93.38 192 GLU A CA 1
ATOM 1572 C C . GLU A 1 192 ? 9.767 0.439 -3.692 1.00 93.38 192 GLU A C 1
ATOM 1574 O O . GLU A 1 192 ? 9.956 1.653 -3.673 1.00 93.38 192 GLU A O 1
ATOM 1579 N N . LEU A 1 193 ? 10.006 -0.291 -4.786 1.00 94.06 193 LEU A N 1
ATOM 1580 C CA . LEU A 1 193 ? 10.490 0.306 -6.037 1.00 94.06 193 LEU A CA 1
ATOM 1581 C C . LEU A 1 193 ? 9.481 1.311 -6.610 1.00 94.06 193 LEU A C 1
ATOM 1583 O O . LEU A 1 193 ? 9.860 2.403 -7.026 1.00 94.06 193 LEU A O 1
ATOM 1587 N N . ILE A 1 194 ? 8.185 0.984 -6.575 1.00 95.81 194 ILE A N 1
ATOM 1588 C CA . ILE A 1 194 ? 7.111 1.899 -6.991 1.00 95.81 194 ILE A CA 1
ATOM 1589 C C . ILE A 1 194 ? 7.109 3.163 -6.125 1.00 95.81 194 ILE A C 1
ATOM 1591 O O . ILE A 1 194 ? 6.977 4.269 -6.647 1.00 95.81 194 ILE A O 1
ATOM 1595 N N . ARG A 1 195 ? 7.295 3.021 -4.809 1.00 95.00 195 ARG A N 1
ATOM 1596 C CA . ARG A 1 195 ? 7.381 4.142 -3.866 1.00 95.00 195 ARG A CA 1
ATOM 1597 C C . ARG A 1 195 ? 8.567 5.054 -4.172 1.00 95.00 195 ARG A C 1
ATOM 1599 O O . ARG A 1 195 ? 8.408 6.271 -4.119 1.00 95.00 195 ARG A O 1
ATOM 1606 N N . GLN A 1 196 ? 9.724 4.487 -4.504 1.00 95.00 196 GLN A N 1
ATOM 1607 C CA . GLN A 1 196 ? 10.912 5.251 -4.889 1.00 95.00 196 GLN A CA 1
ATOM 1608 C C . GLN A 1 196 ? 10.680 6.021 -6.194 1.00 95.00 196 GLN A C 1
ATOM 1610 O O . GLN A 1 196 ? 10.864 7.236 -6.205 1.00 95.00 196 GLN A O 1
ATOM 1615 N N . MET A 1 197 ? 10.151 5.365 -7.237 1.00 95.00 197 MET A N 1
ATOM 1616 C CA . MET A 1 197 ? 9.778 6.035 -8.494 1.00 95.00 197 MET A CA 1
ATOM 1617 C C . MET A 1 197 ? 8.779 7.175 -8.255 1.00 95.00 197 MET A C 1
ATOM 1619 O O . MET A 1 197 ? 8.975 8.289 -8.731 1.00 95.00 197 MET A O 1
ATOM 1623 N N . ARG A 1 198 ? 7.735 6.928 -7.454 1.00 94.50 198 ARG A N 1
ATOM 1624 C CA . ARG A 1 198 ? 6.729 7.934 -7.079 1.00 94.50 198 ARG A CA 1
ATOM 1625 C C . ARG A 1 198 ? 7.351 9.141 -6.385 1.00 94.50 198 ARG A C 1
ATOM 1627 O O . ARG A 1 198 ? 6.919 10.267 -6.609 1.00 94.50 198 ARG A O 1
ATOM 1634 N N . ASN A 1 199 ? 8.325 8.910 -5.510 1.00 94.12 199 ASN A N 1
ATOM 1635 C CA . ASN A 1 199 ? 9.007 9.982 -4.802 1.00 94.12 199 ASN A CA 1
ATOM 1636 C C . ASN A 1 199 ? 9.870 10.818 -5.749 1.00 94.12 199 ASN A C 1
ATOM 1638 O O . ASN A 1 199 ? 9.743 12.034 -5.703 1.00 94.12 199 ASN A O 1
ATOM 1642 N N . ILE A 1 200 ? 10.661 10.193 -6.622 1.00 94.25 200 ILE A N 1
ATOM 1643 C CA . ILE A 1 200 ? 11.479 10.882 -7.637 1.00 94.25 200 ILE A CA 1
ATOM 1644 C C . ILE A 1 200 ? 10.596 11.788 -8.507 1.00 94.25 200 ILE A C 1
ATOM 1646 O O . ILE A 1 200 ? 10.822 12.994 -8.585 1.00 94.25 200 ILE A O 1
ATOM 1650 N N . ILE A 1 201 ? 9.508 11.232 -9.052 1.00 93.56 201 ILE A N 1
ATOM 1651 C CA . ILE A 1 201 ? 8.564 11.966 -9.908 1.00 93.56 201 ILE A CA 1
ATOM 1652 C C . ILE A 1 201 ? 7.950 13.168 -9.171 1.00 93.56 201 ILE A C 1
ATOM 1654 O O . ILE A 1 201 ? 7.860 14.257 -9.729 1.00 93.56 201 ILE A O 1
ATOM 1658 N N . ASN A 1 202 ? 7.547 13.002 -7.906 1.00 91.56 202 ASN A N 1
ATOM 1659 C CA . ASN A 1 202 ? 6.945 14.092 -7.128 1.00 91.56 202 ASN A CA 1
ATOM 1660 C C . ASN A 1 202 ? 7.927 15.214 -6.760 1.00 91.56 202 ASN A C 1
ATOM 1662 O O . ASN A 1 202 ? 7.477 16.321 -6.469 1.00 91.56 202 ASN A O 1
ATOM 1666 N N . HIS A 1 203 ? 9.231 14.933 -6.740 1.00 92.50 203 HIS A N 1
ATOM 1667 C CA . HIS A 1 203 ? 10.274 15.940 -6.528 1.00 92.50 203 HIS A CA 1
ATOM 1668 C C . HIS A 1 203 ? 10.798 16.523 -7.847 1.00 92.50 203 HIS A C 1
ATOM 1670 O O . HIS A 1 203 ? 11.722 17.330 -7.821 1.00 92.50 203 HIS A O 1
ATOM 1676 N N . TYR A 1 204 ? 10.184 16.169 -8.985 1.00 89.31 204 TYR A N 1
ATOM 1677 C CA . TYR A 1 204 ? 10.597 16.605 -10.322 1.00 89.31 204 TYR A CA 1
ATOM 1678 C C . TYR A 1 204 ? 12.055 16.235 -10.644 1.00 89.31 204 TYR A C 1
ATOM 1680 O O . TYR A 1 204 ? 12.737 16.936 -11.391 1.00 89.31 204 TYR A O 1
ATOM 1688 N N . GLU A 1 205 ? 12.535 15.132 -10.066 1.00 91.25 205 GLU A N 1
ATOM 1689 C CA . GLU A 1 205 ? 13.857 14.582 -10.343 1.00 91.25 205 GLU A CA 1
ATOM 1690 C C . GLU A 1 205 ? 13.809 13.666 -11.583 1.00 91.25 205 GLU A C 1
ATOM 1692 O O . GLU A 1 205 ? 12.801 12.985 -11.796 1.00 91.25 205 GLU A O 1
ATOM 1697 N N . PRO A 1 206 ? 14.884 13.600 -12.393 1.00 89.75 206 PRO A N 1
ATOM 1698 C CA . PRO A 1 206 ? 14.938 12.702 -13.543 1.00 89.75 206 PRO A CA 1
ATOM 1699 C C . PRO A 1 206 ? 14.843 11.230 -13.129 1.00 89.75 206 PRO A C 1
ATOM 1701 O O . PRO A 1 206 ? 15.546 10.789 -12.215 1.00 89.75 206 PRO A O 1
ATOM 1704 N N . LEU A 1 207 ? 14.035 10.440 -13.838 1.00 91.56 207 LEU A N 1
ATOM 1705 C CA . LEU A 1 207 ? 13.829 9.026 -13.514 1.00 91.56 207 LEU A CA 1
ATOM 1706 C C . LEU A 1 207 ? 14.923 8.119 -14.099 1.00 91.56 207 LEU A C 1
ATOM 1708 O O . LEU A 1 207 ? 15.261 7.091 -13.510 1.00 91.56 207 LEU A O 1
ATOM 1712 N N . LEU A 1 208 ? 15.523 8.497 -15.229 1.00 89.38 208 LEU A N 1
ATOM 1713 C CA . LEU A 1 208 ? 16.551 7.724 -15.927 1.00 89.38 208 LEU A CA 1
ATOM 1714 C C . LEU A 1 208 ? 17.741 7.306 -15.037 1.00 89.38 208 LEU A C 1
ATOM 1716 O O . LEU A 1 208 ? 18.103 6.129 -15.096 1.00 89.38 208 LEU A O 1
ATOM 1720 N N . PRO A 1 209 ? 18.353 8.176 -14.202 1.00 89.31 209 PRO A N 1
ATOM 1721 C CA . PRO A 1 209 ? 19.439 7.770 -13.308 1.00 89.31 209 PRO A CA 1
ATOM 1722 C C . PRO A 1 209 ? 19.048 6.622 -12.372 1.00 89.31 209 PRO A C 1
ATOM 1724 O O . PRO A 1 209 ? 19.826 5.686 -12.190 1.00 89.31 209 PRO A O 1
ATOM 1727 N N . PHE A 1 210 ? 17.825 6.656 -11.840 1.00 91.25 210 PHE A N 1
ATOM 1728 C CA . PHE A 1 210 ? 17.285 5.592 -10.997 1.00 91.25 210 PHE A CA 1
ATOM 1729 C C . PHE A 1 210 ? 17.057 4.295 -11.783 1.00 91.25 210 PHE A C 1
ATOM 1731 O O . PHE A 1 210 ? 17.419 3.209 -11.331 1.00 91.25 210 PHE A O 1
ATOM 1738 N N . LEU A 1 211 ? 16.518 4.382 -13.003 1.00 88.88 211 LEU A N 1
ATOM 1739 C CA . LEU A 1 211 ? 16.358 3.198 -13.854 1.00 88.88 211 LEU A CA 1
ATOM 1740 C C . LEU A 1 211 ? 17.718 2.559 -14.179 1.00 88.88 211 LEU A C 1
ATOM 1742 O O . LEU A 1 211 ? 17.859 1.334 -14.148 1.00 88.88 211 LEU A O 1
ATOM 1746 N N . ILE A 1 212 ? 18.736 3.387 -14.437 1.00 87.00 212 ILE A N 1
ATOM 1747 C CA . ILE A 1 212 ? 20.113 2.938 -14.658 1.00 87.00 212 ILE A CA 1
ATOM 1748 C C . ILE A 1 212 ? 20.672 2.263 -13.404 1.00 87.00 212 ILE A C 1
ATOM 1750 O O . ILE A 1 212 ? 21.304 1.218 -13.541 1.00 87.00 212 ILE A O 1
ATOM 1754 N N . SER A 1 213 ? 20.462 2.782 -12.194 1.00 87.00 213 SER A N 1
ATOM 1755 C CA . SER A 1 213 ? 20.994 2.122 -10.993 1.00 87.00 213 SER A CA 1
ATOM 1756 C C . SER A 1 213 ? 20.347 0.755 -10.750 1.00 87.00 213 SER A C 1
ATOM 1758 O O . SER A 1 213 ? 21.056 -0.215 -10.482 1.00 87.00 213 SER A O 1
ATOM 1760 N N . GLU A 1 214 ? 19.031 0.643 -10.941 1.00 86.06 214 GLU A N 1
ATOM 1761 C CA . GLU A 1 214 ? 18.256 -0.547 -10.566 1.00 86.06 214 GLU A CA 1
ATOM 1762 C C . GLU A 1 214 ? 18.233 -1.668 -11.628 1.00 86.06 214 GLU A C 1
ATOM 1764 O O . GLU A 1 214 ? 18.089 -2.847 -11.291 1.00 86.06 214 GLU A O 1
ATOM 1769 N N . MET A 1 215 ? 18.401 -1.364 -12.922 1.00 80.75 215 MET A N 1
ATOM 1770 C CA . MET A 1 215 ? 18.468 -2.392 -13.976 1.00 80.75 215 MET A CA 1
ATOM 1771 C C . MET A 1 215 ? 19.886 -2.974 -14.092 1.00 80.75 215 MET A C 1
ATOM 1773 O O . MET A 1 215 ? 20.677 -2.595 -14.951 1.00 80.75 215 MET A O 1
ATOM 1777 N N . THR A 1 216 ? 20.259 -3.886 -13.196 1.00 68.56 216 THR A N 1
ATOM 1778 C CA . THR A 1 216 ? 21.637 -4.409 -13.067 1.00 68.56 216 THR A CA 1
ATOM 1779 C C . THR A 1 216 ? 22.036 -5.493 -14.082 1.00 68.56 216 THR A C 1
ATOM 1781 O O . THR A 1 216 ? 23.227 -5.765 -14.233 1.00 68.56 216 THR A O 1
ATOM 1784 N N . ASN A 1 217 ? 21.086 -6.090 -14.811 1.00 64.19 217 ASN A N 1
ATOM 1785 C CA . ASN A 1 217 ? 21.321 -7.288 -15.627 1.00 64.19 217 ASN A CA 1
ATOM 1786 C C . ASN A 1 217 ? 21.672 -7.001 -17.100 1.00 64.19 217 ASN A C 1
ATOM 1788 O O . ASN A 1 217 ? 21.243 -6.009 -17.687 1.00 64.19 217 ASN A O 1
ATOM 1792 N N . LYS A 1 218 ? 22.403 -7.938 -17.737 1.00 63.03 218 LYS A N 1
ATOM 1793 C CA . LYS A 1 218 ? 22.675 -7.929 -19.195 1.00 63.03 218 LYS A CA 1
ATOM 1794 C C . LYS A 1 218 ? 21.392 -7.985 -20.038 1.00 63.03 218 LYS A C 1
ATOM 1796 O O . LYS A 1 218 ? 21.421 -7.529 -21.181 1.00 63.03 218 LYS A O 1
ATOM 1801 N N . LYS A 1 219 ? 20.316 -8.551 -19.484 1.00 68.44 219 LYS A N 1
ATOM 1802 C CA . LYS A 1 219 ? 18.954 -8.571 -20.026 1.00 68.44 219 LYS A CA 1
ATOM 1803 C C . LYS A 1 219 ? 18.071 -7.715 -19.126 1.00 68.44 219 LYS A C 1
ATOM 1805 O O . LYS A 1 219 ? 18.023 -7.954 -17.918 1.00 68.44 219 LYS A O 1
ATOM 1810 N N . ILE A 1 220 ? 17.423 -6.704 -19.694 1.00 70.81 220 ILE A N 1
ATOM 1811 C CA . ILE A 1 220 ? 16.555 -5.785 -18.943 1.00 70.81 220 ILE A CA 1
ATOM 1812 C C . ILE A 1 220 ? 15.357 -6.550 -18.370 1.00 70.81 220 ILE A C 1
ATOM 1814 O O . ILE A 1 220 ? 14.913 -6.270 -17.256 1.00 70.81 220 ILE A O 1
ATOM 1818 N N . GLU A 1 221 ? 14.904 -7.567 -19.097 1.00 72.31 221 GLU A N 1
ATOM 1819 C CA . GLU A 1 221 ? 13.702 -8.350 -18.851 1.00 72.31 221 GLU A CA 1
ATOM 1820 C C . GLU A 1 221 ? 13.746 -9.136 -17.538 1.00 72.31 221 GLU A C 1
ATOM 1822 O O . GLU A 1 221 ? 12.715 -9.344 -16.898 1.00 72.31 221 GLU A O 1
ATOM 1827 N N . ASP A 1 222 ? 14.952 -9.522 -17.123 1.00 72.75 222 ASP A N 1
ATOM 1828 C CA . ASP A 1 222 ? 15.204 -10.286 -15.902 1.00 72.75 222 ASP A CA 1
ATOM 1829 C C . ASP A 1 222 ? 15.394 -9.371 -14.681 1.00 72.75 222 ASP A C 1
ATOM 1831 O O . ASP A 1 222 ? 15.594 -9.843 -13.560 1.00 72.75 222 ASP A O 1
ATOM 1835 N N . SER A 1 223 ? 15.403 -8.046 -14.872 1.00 81.50 223 SER A N 1
ATOM 1836 C CA . SER A 1 223 ? 15.589 -7.106 -13.771 1.00 81.50 223 SER A CA 1
ATOM 1837 C C . SER A 1 223 ? 14.328 -7.004 -12.913 1.00 81.50 223 SER A C 1
ATOM 1839 O O . SER A 1 223 ? 13.197 -6.948 -13.404 1.00 81.50 223 SER A O 1
ATOM 1841 N N . LYS A 1 224 ? 14.522 -6.903 -11.593 1.00 84.94 224 LYS A N 1
ATOM 1842 C CA . LYS A 1 224 ? 13.423 -6.681 -10.644 1.00 84.94 224 LYS A CA 1
ATOM 1843 C C . LYS A 1 224 ? 12.623 -5.427 -11.003 1.00 84.94 224 LYS A C 1
ATOM 1845 O O . LYS A 1 224 ? 11.402 -5.438 -10.884 1.00 84.94 224 LYS A O 1
ATOM 1850 N N . LEU A 1 225 ? 13.302 -4.373 -11.462 1.00 86.75 225 LEU A N 1
ATOM 1851 C CA . LEU A 1 225 ? 12.673 -3.137 -11.913 1.00 86.75 225 LEU A CA 1
ATOM 1852 C C . LEU A 1 225 ? 11.761 -3.368 -13.121 1.00 86.75 225 LEU A C 1
ATOM 1854 O O . LEU A 1 225 ? 10.624 -2.917 -13.098 1.00 86.75 225 LEU A O 1
ATOM 1858 N N . PHE A 1 226 ? 12.189 -4.124 -14.130 1.00 84.25 226 PHE A N 1
ATOM 1859 C CA . PHE A 1 226 ? 11.332 -4.423 -15.279 1.00 84.25 226 PHE A CA 1
ATOM 1860 C C . PHE A 1 226 ? 10.097 -5.250 -14.900 1.00 84.25 226 PHE A C 1
ATOM 1862 O O . PHE A 1 226 ? 8.993 -4.969 -15.365 1.00 84.25 226 PHE A O 1
ATOM 1869 N N . ILE A 1 227 ? 10.243 -6.218 -13.991 1.00 86.00 227 ILE A N 1
ATOM 1870 C CA . ILE A 1 227 ? 9.099 -6.960 -13.434 1.00 86.00 227 ILE A CA 1
ATOM 1871 C C . ILE A 1 227 ? 8.154 -6.012 -12.673 1.00 86.00 227 ILE A C 1
ATOM 1873 O O . ILE A 1 227 ? 6.936 -6.135 -12.789 1.00 86.00 227 ILE A O 1
ATOM 1877 N N . THR A 1 228 ? 8.692 -5.034 -11.935 1.00 90.31 228 THR A N 1
ATOM 1878 C CA . THR A 1 228 ? 7.888 -3.975 -11.300 1.00 90.31 228 THR A CA 1
ATOM 1879 C C . THR A 1 228 ? 7.138 -3.137 -12.334 1.00 90.31 228 THR A C 1
ATOM 1881 O O . THR A 1 228 ? 5.964 -2.846 -12.131 1.00 90.31 228 THR A O 1
ATOM 1884 N N . LEU A 1 229 ? 7.776 -2.763 -13.445 1.00 89.31 229 LEU A N 1
ATOM 1885 C CA . LEU A 1 229 ? 7.115 -2.006 -14.510 1.00 89.31 229 LEU A CA 1
ATOM 1886 C C . LEU A 1 229 ? 5.969 -2.821 -15.121 1.00 89.31 229 LEU A C 1
ATOM 1888 O O . LEU A 1 229 ? 4.857 -2.316 -15.204 1.00 89.31 229 LEU A O 1
ATOM 1892 N N . LYS A 1 230 ? 6.177 -4.113 -15.406 1.00 86.50 230 LYS A N 1
ATOM 1893 C CA . LYS A 1 230 ? 5.104 -5.030 -15.839 1.00 86.50 230 LYS A CA 1
ATOM 1894 C C . LYS A 1 230 ? 3.921 -5.086 -14.870 1.00 86.50 230 LYS A C 1
ATOM 1896 O O . LYS A 1 230 ? 2.786 -5.180 -15.309 1.00 86.50 230 LYS A O 1
ATOM 1901 N N . LEU A 1 231 ? 4.168 -4.996 -13.562 1.00 86.75 231 LEU A N 1
ATOM 1902 C CA . LEU A 1 231 ? 3.103 -4.937 -12.555 1.00 86.75 231 LEU A CA 1
ATOM 1903 C C . LEU A 1 231 ? 2.280 -3.636 -12.635 1.00 86.75 231 LEU A C 1
ATOM 1905 O O . LEU A 1 231 ? 1.110 -3.633 -12.253 1.00 86.75 231 LEU A O 1
ATOM 1909 N N . LEU A 1 232 ? 2.886 -2.534 -13.090 1.00 88.88 232 LEU A N 1
ATOM 1910 C CA . LEU A 1 232 ? 2.205 -1.254 -13.307 1.00 88.88 232 LEU A CA 1
ATOM 1911 C C . LEU A 1 232 ? 1.398 -1.248 -14.610 1.00 88.88 232 LEU A C 1
ATOM 1913 O O . LEU A 1 232 ? 0.326 -0.645 -14.658 1.00 88.88 232 LEU A O 1
ATOM 1917 N N . ASP A 1 233 ? 1.907 -1.904 -15.652 1.00 81.69 233 ASP A N 1
ATOM 1918 C CA . ASP A 1 233 ? 1.207 -2.071 -16.921 1.00 81.69 233 ASP A CA 1
ATOM 1919 C C . ASP A 1 233 ? 1.650 -3.354 -17.643 1.00 81.69 233 ASP A C 1
ATOM 1921 O O . ASP A 1 233 ? 2.798 -3.490 -18.069 1.00 81.69 233 ASP A O 1
ATOM 1925 N N . ASP A 1 234 ? 0.718 -4.282 -17.860 1.00 69.19 234 ASP A N 1
ATOM 1926 C CA . ASP A 1 234 ? 1.001 -5.525 -18.581 1.00 69.19 234 ASP A CA 1
ATOM 1927 C C . ASP A 1 234 ? 1.507 -5.266 -20.012 1.00 69.19 234 ASP A C 1
ATOM 1929 O O . ASP A 1 234 ? 2.180 -6.122 -20.589 1.00 69.19 234 ASP A O 1
ATOM 1933 N N . GLN A 1 235 ? 1.242 -4.094 -20.605 1.00 66.06 235 GLN A N 1
ATOM 1934 C CA . GLN A 1 235 ? 1.775 -3.737 -21.924 1.00 66.06 235 GLN A CA 1
ATOM 1935 C C . GLN A 1 235 ? 3.305 -3.644 -21.943 1.00 66.06 235 GLN A C 1
ATOM 1937 O O . GLN A 1 235 ? 3.895 -3.919 -22.983 1.00 66.06 235 GLN A O 1
ATOM 1942 N N . PHE A 1 236 ? 3.966 -3.397 -20.806 1.00 66.75 236 PHE A N 1
ATOM 1943 C CA . PHE A 1 236 ? 5.430 -3.463 -20.722 1.00 66.75 236 PHE A CA 1
ATOM 1944 C C . PHE A 1 236 ? 5.996 -4.836 -21.101 1.00 66.75 236 PHE A C 1
ATOM 1946 O O . PHE A 1 236 ? 7.165 -4.946 -21.457 1.00 66.75 236 PHE A O 1
ATOM 1953 N N . SER A 1 237 ? 5.186 -5.898 -21.035 1.00 60.19 237 SER A N 1
ATOM 1954 C CA . SER A 1 237 ? 5.593 -7.236 -21.474 1.00 60.19 237 SER A CA 1
ATOM 1955 C C . SER A 1 237 ? 5.678 -7.413 -22.987 1.00 60.19 237 SER A C 1
ATOM 1957 O O . SER A 1 237 ? 6.266 -8.398 -23.425 1.00 60.19 237 SER A O 1
ATOM 1959 N N . LYS A 1 238 ? 5.111 -6.481 -23.757 1.00 63.06 238 LYS A N 1
ATOM 1960 C CA . LYS A 1 238 ? 5.034 -6.527 -25.221 1.00 63.06 238 LYS A CA 1
ATOM 1961 C C . LYS A 1 238 ? 6.083 -5.661 -25.911 1.00 63.06 238 LYS A C 1
ATOM 1963 O O . LYS A 1 238 ? 6.191 -5.721 -27.129 1.00 63.06 238 LYS A O 1
ATOM 1968 N N . ILE A 1 239 ? 6.832 -4.875 -25.140 1.00 63.97 239 ILE A N 1
ATOM 1969 C CA . ILE A 1 239 ? 7.898 -4.031 -25.666 1.00 63.97 239 ILE A CA 1
ATOM 1970 C C . ILE A 1 239 ? 9.070 -4.935 -26.034 1.00 63.97 239 ILE A C 1
ATOM 1972 O O . ILE A 1 239 ? 9.806 -5.407 -25.165 1.00 63.97 239 ILE A O 1
ATOM 1976 N N . GLU A 1 240 ? 9.242 -5.175 -27.329 1.00 58.94 240 GLU A N 1
ATOM 1977 C CA . GLU A 1 240 ? 10.462 -5.767 -27.862 1.00 58.94 240 GLU A CA 1
ATOM 1978 C C . GLU A 1 240 ? 11.535 -4.671 -27.926 1.00 58.94 240 GLU A C 1
ATOM 1980 O O . GLU A 1 240 ? 11.434 -3.707 -28.687 1.00 58.94 240 GLU A O 1
ATOM 1985 N N . ILE A 1 241 ? 12.576 -4.789 -27.092 1.00 57.06 241 ILE A N 1
ATOM 1986 C CA . ILE A 1 241 ? 13.720 -3.855 -27.054 1.00 57.06 241 ILE A CA 1
ATOM 1987 C C . ILE A 1 241 ? 14.671 -4.149 -28.234 1.00 57.06 241 ILE A C 1
ATOM 1989 O O . ILE A 1 241 ? 15.882 -4.287 -28.056 1.00 57.06 241 ILE A O 1
ATOM 1993 N N . SER A 1 242 ? 14.133 -4.336 -29.440 1.00 48.31 242 SER A N 1
ATOM 1994 C CA . SER A 1 242 ? 14.914 -4.723 -30.620 1.00 48.31 242 SER A CA 1
ATOM 1995 C C . SER A 1 242 ? 15.099 -3.612 -31.648 1.00 48.31 242 SER A C 1
ATOM 1997 O O . SER A 1 242 ? 16.103 -3.653 -32.352 1.00 48.31 242 SER A O 1
ATOM 1999 N N . ASP A 1 243 ? 14.242 -2.586 -31.713 1.00 42.34 243 ASP A N 1
ATOM 2000 C CA . ASP A 1 243 ? 14.159 -1.798 -32.960 1.00 42.34 243 ASP A CA 1
ATOM 2001 C C . ASP A 1 243 ? 14.268 -0.275 -32.846 1.00 42.34 243 ASP A C 1
ATOM 2003 O O . ASP A 1 243 ? 13.887 0.454 -33.763 1.00 42.34 243 ASP A O 1
ATOM 2007 N N . LEU A 1 244 ? 14.865 0.252 -31.778 1.00 45.72 244 LEU A N 1
ATOM 2008 C CA . LEU A 1 244 ? 15.125 1.688 -31.684 1.00 45.72 244 LEU A CA 1
ATOM 2009 C C . LEU A 1 244 ? 16.587 1.960 -31.402 1.00 45.72 244 LEU A C 1
ATOM 2011 O O . LEU A 1 244 ? 17.080 1.794 -30.296 1.00 45.72 244 LEU A O 1
ATOM 2015 N N . LYS A 1 245 ? 17.286 2.403 -32.445 1.00 51.00 245 LYS A N 1
ATOM 2016 C CA . LYS A 1 245 ? 18.590 3.033 -32.306 1.00 51.00 245 LYS A CA 1
ATOM 2017 C C . LYS A 1 245 ? 18.340 4.466 -31.847 1.00 51.00 245 LYS A C 1
ATOM 2019 O O . LYS A 1 245 ? 18.067 5.323 -32.680 1.00 51.00 245 LYS A O 1
ATOM 2024 N N . ALA A 1 246 ? 18.480 4.772 -30.558 1.00 53.16 246 ALA A N 1
ATOM 2025 C CA . ALA A 1 246 ? 18.965 6.109 -30.239 1.00 53.16 246 ALA A CA 1
ATOM 2026 C C . ALA A 1 246 ? 20.268 6.320 -31.037 1.00 53.16 246 ALA A C 1
ATOM 2028 O O . ALA A 1 246 ? 21.164 5.463 -30.980 1.00 53.16 246 ALA A O 1
ATOM 2029 N N . ASP A 1 247 ? 20.365 7.409 -31.804 1.00 54.78 247 ASP A N 1
ATOM 2030 C CA . ASP A 1 247 ? 21.586 7.816 -32.514 1.00 54.78 247 ASP A CA 1
ATOM 2031 C C . ASP A 1 247 ? 22.633 8.266 -31.486 1.00 54.78 247 ASP A C 1
ATOM 2033 O O . ASP A 1 247 ? 22.873 9.442 -31.230 1.00 54.78 247 ASP A O 1
ATOM 2037 N N . MET A 1 248 ? 23.198 7.275 -30.805 1.00 61.19 248 MET A N 1
ATOM 2038 C CA . MET A 1 248 ? 24.286 7.391 -29.853 1.00 61.19 248 MET A CA 1
ATOM 2039 C C . MET A 1 248 ? 25.314 6.321 -30.192 1.00 61.19 248 MET A C 1
ATOM 2041 O O . MET A 1 248 ? 24.972 5.128 -30.219 1.00 61.19 248 MET A O 1
ATOM 2045 N N . ASP A 1 249 ? 26.560 6.746 -30.389 1.00 60.28 249 ASP A N 1
ATOM 2046 C CA . ASP A 1 249 ? 27.701 5.845 -30.511 1.00 60.28 249 ASP A CA 1
ATOM 2047 C C . ASP A 1 249 ? 27.821 5.003 -29.240 1.00 60.28 249 ASP A C 1
ATOM 2049 O O . ASP A 1 249 ? 27.934 5.516 -28.121 1.00 60.28 249 ASP A O 1
ATOM 2053 N N . VAL A 1 250 ? 27.727 3.685 -29.409 1.00 61.69 250 VAL A N 1
ATOM 2054 C CA . VAL A 1 250 ? 27.703 2.734 -28.296 1.00 61.69 250 VAL A CA 1
ATOM 2055 C C . VAL A 1 250 ? 29.122 2.321 -27.961 1.00 61.69 250 VAL A C 1
ATOM 2057 O O . VAL A 1 250 ? 29.834 1.782 -28.802 1.00 61.69 250 VAL A O 1
ATOM 2060 N N . ASN A 1 251 ? 29.510 2.503 -26.707 1.00 68.81 251 ASN A N 1
ATOM 2061 C CA . ASN A 1 251 ? 30.724 1.935 -26.144 1.00 68.81 251 ASN A CA 1
ATOM 2062 C C . ASN A 1 251 ? 30.387 1.076 -24.914 1.00 68.81 251 ASN A C 1
ATOM 2064 O O . ASN A 1 251 ? 29.237 0.979 -24.473 1.00 68.81 251 ASN A O 1
ATOM 2068 N N . SER A 1 252 ? 31.402 0.421 -24.351 1.00 63.19 252 SER A N 1
ATOM 2069 C CA . SER A 1 252 ? 31.236 -0.438 -23.172 1.00 63.19 252 SER A CA 1
ATOM 2070 C C . SER A 1 252 ? 30.662 0.306 -21.957 1.00 63.19 252 SER A C 1
ATOM 2072 O O . SER A 1 252 ? 30.006 -0.319 -21.128 1.00 63.19 252 SER A O 1
ATOM 2074 N N . VAL A 1 253 ? 30.844 1.628 -21.881 1.00 66.06 253 VAL A N 1
ATOM 2075 C CA . VAL A 1 253 ? 30.455 2.475 -20.745 1.00 66.06 253 VAL A CA 1
ATOM 2076 C C . VAL A 1 253 ? 28.992 2.927 -20.828 1.00 66.06 253 VAL A C 1
ATOM 2078 O O . VAL A 1 253 ? 28.309 2.969 -19.809 1.00 66.06 253 VAL A O 1
ATOM 2081 N N . ASN A 1 254 ? 28.474 3.232 -22.023 1.00 72.50 254 ASN A N 1
ATOM 2082 C CA . ASN A 1 254 ? 27.129 3.806 -22.203 1.00 72.50 254 ASN A CA 1
ATOM 2083 C C . ASN A 1 254 ? 26.066 2.810 -22.710 1.00 72.50 254 ASN A C 1
ATOM 2085 O O . ASN A 1 254 ? 24.882 3.151 -22.762 1.00 72.50 254 ASN A O 1
ATOM 2089 N N . SER A 1 255 ? 26.465 1.578 -23.044 1.00 74.75 255 SER A N 1
ATOM 2090 C CA . SER A 1 255 ? 25.575 0.543 -23.591 1.00 74.75 255 SER A CA 1
ATOM 2091 C C . SER A 1 255 ? 24.333 0.273 -22.734 1.00 74.75 255 SER A C 1
ATOM 2093 O O . SER A 1 255 ? 23.238 0.087 -23.264 1.00 74.75 255 SER A O 1
ATOM 2095 N N . LYS A 1 256 ? 24.481 0.299 -21.406 1.00 76.81 256 LYS A N 1
ATOM 2096 C CA . LYS A 1 256 ? 23.382 0.117 -20.452 1.00 76.81 256 LYS A CA 1
ATOM 2097 C C . LYS A 1 256 ? 22.397 1.285 -20.483 1.00 76.81 256 LYS A C 1
ATOM 2099 O O . LYS A 1 256 ? 21.198 1.066 -20.628 1.00 76.81 256 LYS A O 1
ATOM 2104 N N . SER A 1 257 ? 22.902 2.513 -20.387 1.00 80.19 257 SER A N 1
ATOM 2105 C CA . SER A 1 257 ? 22.079 3.725 -20.419 1.00 80.19 257 SER A CA 1
ATOM 2106 C C . SER A 1 257 ? 21.308 3.846 -21.730 1.00 80.19 257 SER A C 1
ATOM 2108 O O . SER A 1 257 ? 20.135 4.201 -21.711 1.00 80.19 257 SER A O 1
ATOM 2110 N N . LYS A 1 258 ? 21.936 3.478 -22.855 1.00 78.69 258 LYS A N 1
ATOM 2111 C CA . LYS A 1 258 ? 21.282 3.458 -24.165 1.00 78.69 258 LYS A CA 1
ATOM 2112 C C . LYS A 1 258 ? 20.092 2.500 -24.202 1.00 78.69 258 LYS A C 1
ATOM 2114 O O . LYS A 1 258 ? 19.000 2.924 -24.538 1.00 78.69 258 LYS A O 1
ATOM 2119 N N . ARG A 1 259 ? 20.265 1.247 -23.769 1.00 78.50 259 ARG A N 1
ATOM 2120 C CA . ARG A 1 259 ? 19.165 0.263 -23.763 1.00 78.50 259 ARG A CA 1
ATOM 2121 C C . ARG A 1 259 ? 17.970 0.708 -22.917 1.00 78.50 259 ARG A C 1
ATOM 2123 O O . ARG A 1 259 ? 16.828 0.459 -23.284 1.00 78.50 259 ARG A O 1
ATOM 2130 N N . ILE A 1 260 ? 18.231 1.361 -21.785 1.00 83.56 260 ILE A N 1
ATOM 2131 C CA . ILE A 1 260 ? 17.179 1.891 -20.906 1.00 83.56 260 ILE A CA 1
ATOM 2132 C C . ILE A 1 260 ? 16.469 3.076 -21.573 1.00 83.56 260 ILE A C 1
ATOM 2134 O O . ILE A 1 260 ? 15.244 3.146 -21.538 1.00 83.56 260 ILE A O 1
ATOM 2138 N N . LEU A 1 261 ? 17.217 3.967 -22.229 1.0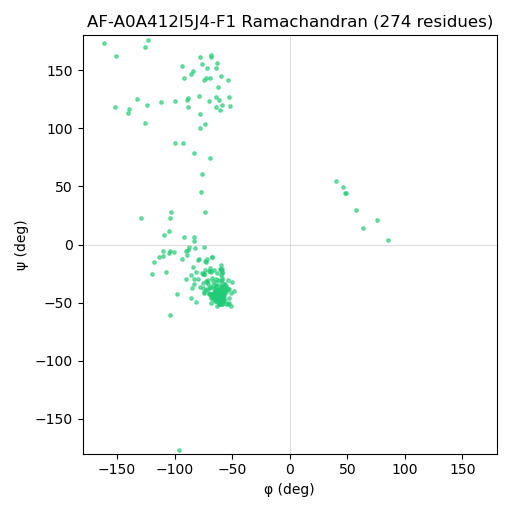0 82.06 261 LEU A N 1
ATOM 2139 C CA . LEU A 1 261 ? 16.653 5.059 -23.026 1.00 82.06 261 LEU A CA 1
ATOM 2140 C C . LEU A 1 261 ? 15.796 4.546 -24.191 1.00 82.06 261 LEU A C 1
ATOM 2142 O O . LEU A 1 261 ? 14.695 5.055 -24.395 1.00 82.06 261 LEU A O 1
ATOM 2146 N N . ASP A 1 262 ? 16.269 3.532 -24.916 1.00 80.00 262 ASP A N 1
ATOM 2147 C CA . ASP A 1 262 ? 15.538 2.910 -26.024 1.00 80.00 262 ASP A CA 1
ATOM 2148 C C . ASP A 1 262 ? 14.221 2.294 -25.517 1.00 80.00 262 ASP A C 1
ATOM 2150 O O . ASP A 1 262 ? 13.160 2.511 -26.104 1.00 80.00 262 ASP A O 1
ATOM 2154 N N . PHE A 1 263 ? 14.260 1.615 -24.364 1.00 83.00 263 PHE A N 1
ATOM 2155 C CA . PHE A 1 263 ? 13.069 1.095 -23.687 1.00 83.00 263 PHE A CA 1
ATOM 2156 C C . PHE A 1 263 ? 12.073 2.203 -23.297 1.00 83.00 263 PHE A C 1
ATOM 2158 O O . PHE A 1 263 ? 10.874 2.076 -23.564 1.00 83.00 263 PHE A O 1
ATOM 2165 N N . MET A 1 264 ? 12.543 3.302 -22.694 1.00 85.19 264 MET A N 1
ATOM 2166 C CA . MET A 1 264 ? 11.682 4.440 -22.340 1.00 85.19 264 MET A CA 1
ATOM 2167 C C . MET A 1 264 ? 11.019 5.034 -23.586 1.00 85.19 264 MET A C 1
ATOM 2169 O O . MET A 1 264 ? 9.810 5.264 -23.593 1.00 85.19 264 MET A O 1
ATOM 2173 N N . PHE A 1 265 ? 11.794 5.236 -24.654 1.00 82.12 265 PHE A N 1
ATOM 2174 C CA . PHE A 1 265 ? 11.299 5.793 -25.908 1.00 82.12 265 PHE A CA 1
ATOM 2175 C C . PHE A 1 265 ? 10.240 4.894 -26.560 1.00 82.12 265 PHE A C 1
ATOM 2177 O O . PHE A 1 265 ? 9.175 5.383 -26.944 1.00 82.12 265 PHE A O 1
ATOM 2184 N N . GLN A 1 266 ? 10.482 3.581 -26.623 1.00 80.44 266 GLN A N 1
ATOM 2185 C CA . GLN A 1 266 ? 9.510 2.633 -27.171 1.00 80.44 266 GLN A CA 1
ATOM 2186 C C . GLN A 1 266 ? 8.221 2.603 -26.344 1.00 80.44 266 GLN A C 1
ATOM 2188 O O . GLN A 1 266 ? 7.130 2.644 -26.910 1.00 80.44 266 GLN A O 1
ATOM 2193 N N . THR A 1 267 ? 8.340 2.626 -25.012 1.00 81.88 267 THR A N 1
ATOM 2194 C CA . THR A 1 267 ? 7.180 2.685 -24.108 1.00 81.88 267 THR A CA 1
ATOM 2195 C C . THR A 1 267 ? 6.299 3.896 -24.422 1.00 81.88 267 THR A C 1
ATOM 2197 O O . THR A 1 267 ? 5.080 3.772 -24.550 1.00 81.88 267 THR A O 1
ATOM 2200 N N . ILE A 1 268 ? 6.907 5.078 -24.560 1.00 81.62 268 ILE A N 1
ATOM 2201 C CA . ILE A 1 268 ? 6.181 6.316 -24.865 1.00 81.62 268 ILE A CA 1
ATOM 2202 C C . ILE A 1 268 ? 5.473 6.200 -26.219 1.00 81.62 268 ILE A C 1
ATOM 2204 O O . ILE A 1 268 ? 4.293 6.537 -26.337 1.00 81.62 268 ILE A O 1
ATOM 2208 N N . LYS A 1 269 ? 6.172 5.696 -27.242 1.00 79.88 269 LYS A N 1
ATOM 2209 C CA . LYS A 1 269 ? 5.639 5.551 -28.602 1.00 79.88 269 LYS A CA 1
ATOM 2210 C C . LYS A 1 269 ? 4.433 4.607 -28.655 1.00 79.88 269 LYS A C 1
ATOM 2212 O O . LYS A 1 269 ? 3.410 4.940 -29.259 1.00 79.88 269 LYS A O 1
ATOM 2217 N N . GLU A 1 270 ? 4.524 3.449 -28.009 1.00 77.75 270 GLU A N 1
ATOM 2218 C CA . GLU A 1 270 ? 3.426 2.476 -27.933 1.00 77.75 270 GLU A CA 1
ATOM 2219 C C . GLU A 1 270 ? 2.226 2.995 -27.135 1.00 77.75 270 GLU A C 1
ATOM 2221 O O . GLU A 1 270 ? 1.082 2.650 -27.433 1.00 77.75 270 GLU A O 1
ATOM 2226 N N . ASN A 1 271 ? 2.459 3.841 -26.129 1.00 72.88 271 ASN A N 1
ATOM 2227 C CA . ASN A 1 271 ? 1.372 4.444 -25.368 1.00 72.88 271 ASN A CA 1
ATOM 2228 C C . ASN A 1 271 ? 0.665 5.558 -26.161 1.00 72.88 271 ASN A C 1
ATOM 2230 O O . ASN A 1 271 ? -0.561 5.611 -26.171 1.00 72.88 271 ASN A O 1
ATOM 2234 N N . ASN A 1 272 ? 1.411 6.408 -26.875 1.00 68.56 272 ASN A N 1
ATOM 2235 C CA . ASN A 1 272 ? 0.848 7.518 -27.654 1.00 68.56 272 ASN A CA 1
ATOM 2236 C C . ASN A 1 272 ? 0.100 7.058 -28.916 1.00 68.56 272 ASN A C 1
ATOM 2238 O O . ASN A 1 272 ? -0.890 7.672 -29.301 1.00 68.56 272 ASN A O 1
ATOM 2242 N N . SER A 1 273 ? 0.527 5.956 -29.538 1.00 60.97 273 SER A N 1
ATOM 2243 C CA . SER A 1 273 ? -0.140 5.377 -30.718 1.00 60.97 273 SER A CA 1
ATOM 2244 C C . SER A 1 273 ? -1.534 4.802 -30.439 1.00 60.97 273 SER A C 1
ATOM 2246 O O . SER A 1 273 ? -2.258 4.509 -31.380 1.00 60.97 273 SER A O 1
ATOM 2248 N N . LYS A 1 274 ? -1.938 4.666 -29.171 1.00 53.66 274 LYS A N 1
ATOM 2249 C CA . LYS A 1 274 ? -3.292 4.235 -28.779 1.00 53.66 274 LYS A CA 1
ATOM 2250 C C . LYS A 1 274 ? -4.292 5.385 -28.626 1.00 53.66 274 LYS A C 1
ATOM 2252 O O . LYS A 1 274 ? -5.473 5.122 -28.421 1.00 53.66 274 LYS A O 1
ATOM 2257 N N . PHE A 1 275 ? -3.824 6.633 -28.680 1.00 43.78 275 PHE A N 1
ATOM 2258 C CA . PHE A 1 275 ? -4.655 7.839 -28.581 1.00 43.78 275 PHE A CA 1
ATOM 2259 C C . PHE A 1 275 ? -4.852 8.547 -29.938 1.00 43.78 275 PHE A C 1
ATOM 2261 O O . PHE A 1 275 ? -5.357 9.669 -29.968 1.00 43.78 275 PHE A O 1
ATOM 2268 N N . LEU A 1 276 ? -4.468 7.889 -31.039 1.00 33.31 276 LEU A N 1
ATOM 2269 C CA . LEU A 1 276 ? -4.729 8.256 -32.437 1.00 33.31 276 LEU A CA 1
ATOM 2270 C C . LEU A 1 276 ? -5.590 7.168 -33.085 1.00 33.31 276 LEU A C 1
ATOM 2272 O O . LEU A 1 276 ? -6.458 7.538 -33.903 1.00 33.31 276 LEU A O 1
#